Protein AF-A0A3A9TCR9-F1 (afdb_monomer_lite)

Structure (mmCIF, N/CA/C/O backbone):
data_AF-A0A3A9TCR9-F1
#
_entry.id   AF-A0A3A9TCR9-F1
#
loop_
_atom_site.group_PDB
_atom_site.id
_atom_site.type_symbol
_atom_site.label_atom_id
_atom_site.label_alt_id
_atom_site.label_comp_id
_atom_site.label_asym_id
_atom_site.label_entity_id
_atom_site.label_seq_id
_atom_site.pdbx_PDB_ins_code
_atom_site.Cartn_x
_atom_site.Cartn_y
_atom_site.Cartn_z
_atom_site.occupancy
_atom_site.B_iso_or_equiv
_atom_site.auth_seq_id
_atom_site.auth_comp_id
_atom_site.auth_asym_id
_atom_site.auth_atom_id
_atom_site.pdbx_PDB_model_num
ATOM 1 N N . MET A 1 1 ? -9.534 16.166 19.913 1.00 55.06 1 MET A N 1
ATOM 2 C CA . MET A 1 1 ? -9.050 14.767 20.012 1.00 55.06 1 MET A CA 1
ATOM 3 C C . MET A 1 1 ? -8.516 14.534 21.418 1.00 55.06 1 MET A C 1
ATOM 5 O O . MET A 1 1 ? -7.612 15.260 21.811 1.00 55.06 1 MET A O 1
ATOM 9 N N . SER A 1 2 ? -9.087 13.593 22.183 1.00 65.25 2 SER A N 1
ATOM 10 C CA . SER A 1 2 ? -8.566 13.217 23.512 1.00 65.25 2 SER A CA 1
ATOM 11 C C . SER A 1 2 ? -7.173 12.590 23.386 1.00 65.25 2 SER A C 1
ATOM 13 O O . SER A 1 2 ? -6.850 12.058 22.321 1.00 65.25 2 SER A O 1
ATOM 15 N N . GLU A 1 3 ? -6.356 12.605 24.443 1.00 77.62 3 GLU A N 1
ATOM 16 C CA . GLU A 1 3 ? -4.989 12.051 24.404 1.00 77.62 3 GLU A CA 1
ATOM 17 C C . GLU A 1 3 ? -4.933 10.611 23.873 1.00 77.62 3 GLU A C 1
ATOM 19 O O . GLU A 1 3 ? -4.089 10.291 23.035 1.00 77.62 3 GLU A O 1
ATOM 24 N N . LEU A 1 4 ? -5.911 9.776 24.246 1.00 75.50 4 LEU A N 1
ATOM 25 C CA . LEU A 1 4 ? -6.044 8.412 23.724 1.00 75.50 4 LEU A CA 1
ATOM 26 C C . LEU A 1 4 ? -6.185 8.356 22.196 1.00 75.50 4 LEU A C 1
ATOM 28 O O . LEU A 1 4 ? -5.482 7.585 21.553 1.00 75.50 4 LEU A O 1
ATOM 32 N N . SER A 1 5 ? -7.024 9.205 21.594 1.00 77.69 5 SER A N 1
ATOM 33 C CA . SER A 1 5 ? -7.221 9.202 20.135 1.00 77.69 5 SER A CA 1
ATOM 34 C C . SER A 1 5 ? -5.946 9.586 19.372 1.00 77.69 5 SER A C 1
ATOM 36 O O . SER A 1 5 ? -5.668 9.026 18.314 1.00 77.69 5 SER A O 1
ATOM 38 N N . LYS A 1 6 ? -5.120 10.483 19.933 1.00 83.06 6 LYS A N 1
ATOM 39 C CA . LYS A 1 6 ? -3.812 10.836 19.355 1.00 83.06 6 LYS A CA 1
ATOM 40 C C . LYS A 1 6 ? -2.823 9.676 19.462 1.00 83.06 6 LYS A C 1
ATOM 42 O O . LYS A 1 6 ? -2.102 9.396 18.507 1.00 83.06 6 LYS A O 1
ATOM 47 N N . ARG A 1 7 ? -2.801 8.982 20.605 1.00 84.81 7 ARG A N 1
ATOM 48 C CA . ARG A 1 7 ? -1.940 7.812 20.827 1.00 84.81 7 ARG A CA 1
ATOM 49 C C . ARG A 1 7 ? -2.287 6.671 19.868 1.00 84.81 7 ARG A C 1
ATOM 51 O O . ARG A 1 7 ? -1.381 6.102 19.264 1.00 84.81 7 ARG A O 1
ATOM 58 N N . THR A 1 8 ? -3.576 6.398 19.675 1.00 84.56 8 THR A N 1
ATOM 59 C CA . THR A 1 8 ? -4.070 5.415 18.703 1.00 84.56 8 THR A CA 1
ATOM 60 C C . THR A 1 8 ? -3.666 5.784 17.277 1.00 84.56 8 THR A C 1
ATOM 62 O O . THR A 1 8 ? -3.058 4.967 16.591 1.00 84.56 8 THR A O 1
ATOM 65 N N . ALA A 1 9 ? -3.910 7.025 16.846 1.00 85.19 9 ALA A N 1
ATOM 66 C CA . ALA A 1 9 ? -3.518 7.486 15.514 1.00 85.19 9 ALA A CA 1
ATOM 67 C C . ALA A 1 9 ? -2.002 7.357 15.275 1.00 85.19 9 ALA A C 1
ATOM 69 O O . ALA A 1 9 ? -1.580 6.847 14.240 1.00 85.19 9 ALA A O 1
ATOM 70 N N . LYS A 1 10 ? -1.176 7.743 16.259 1.00 89.38 10 LYS A N 1
ATOM 71 C CA . LYS A 1 10 ? 0.286 7.598 16.188 1.00 89.38 10 LYS A CA 1
ATOM 72 C C . LYS A 1 10 ? 0.709 6.133 16.065 1.00 89.38 10 LYS A C 1
ATOM 74 O O . LYS A 1 10 ? 1.610 5.833 15.287 1.00 89.38 10 LYS A O 1
ATOM 79 N N . TYR A 1 11 ? 0.071 5.229 16.809 1.00 89.06 11 TYR A N 1
ATOM 80 C CA . TYR A 1 11 ? 0.345 3.796 16.709 1.00 89.06 11 TYR A CA 1
ATOM 81 C C . TYR A 1 11 ? 0.080 3.282 15.288 1.00 89.06 11 TYR A C 1
ATOM 83 O O . TYR A 1 11 ? 0.972 2.692 14.683 1.00 89.06 11 TYR A O 1
ATOM 91 N N . TYR A 1 12 ? -1.095 3.567 14.723 1.00 89.00 12 TYR A N 1
ATOM 92 C CA . TYR A 1 12 ? -1.443 3.128 13.370 1.00 89.00 12 TYR A CA 1
ATOM 93 C C . TYR A 1 12 ? -0.580 3.774 12.278 1.00 89.00 12 TYR A C 1
ATOM 95 O O . TYR A 1 12 ? -0.202 3.093 11.328 1.00 89.00 12 TYR A O 1
ATOM 103 N N . PHE A 1 13 ? -0.198 5.044 12.435 1.00 91.06 13 PHE A N 1
ATOM 104 C CA . PHE A 1 13 ? 0.745 5.713 11.536 1.00 91.06 13 PHE A CA 1
ATOM 105 C C . PHE A 1 13 ? 2.111 5.011 11.515 1.00 91.06 13 PHE A C 1
ATOM 107 O O . PHE A 1 13 ? 2.625 4.664 10.454 1.00 91.06 13 PHE A O 1
ATOM 114 N N . VAL A 1 14 ? 2.673 4.719 12.695 1.00 92.75 14 VAL A N 1
ATOM 115 C CA . VAL A 1 14 ? 3.938 3.974 12.812 1.00 92.75 14 VAL A CA 1
ATOM 116 C C . VAL A 1 14 ? 3.804 2.567 12.229 1.00 92.75 14 VAL A C 1
ATOM 118 O O . VAL A 1 14 ? 4.736 2.090 11.586 1.00 92.75 14 VAL A O 1
ATOM 121 N N . GLN A 1 15 ? 2.660 1.902 12.413 1.00 89.69 15 GLN A N 1
ATOM 122 C CA . GLN A 1 15 ? 2.414 0.610 11.769 1.00 89.69 15 GLN A CA 1
ATOM 123 C C . GLN A 1 15 ? 2.383 0.737 10.242 1.00 89.69 15 GLN A C 1
ATOM 125 O O . GLN A 1 15 ? 3.017 -0.070 9.574 1.00 89.69 15 GLN A O 1
ATOM 130 N N . GLY A 1 16 ? 1.752 1.775 9.684 1.00 89.00 16 GLY A N 1
ATOM 131 C CA . GLY A 1 16 ? 1.777 2.049 8.242 1.00 89.00 16 GLY A CA 1
ATOM 132 C C . GLY A 1 16 ? 3.201 2.205 7.695 1.00 89.00 16 GLY A C 1
ATOM 133 O O . GLY A 1 16 ? 3.545 1.591 6.687 1.00 89.00 16 GLY A O 1
ATOM 134 N N . ILE A 1 17 ? 4.066 2.932 8.413 1.00 92.88 17 ILE A N 1
ATOM 135 C CA . ILE A 1 17 ? 5.492 3.060 8.064 1.00 92.88 17 ILE A CA 1
ATOM 136 C C . ILE A 1 17 ? 6.211 1.709 8.134 1.00 92.88 17 ILE A C 1
ATOM 138 O O . ILE A 1 17 ? 6.988 1.377 7.243 1.00 92.88 17 ILE A O 1
ATOM 142 N N . LYS A 1 18 ? 5.962 0.901 9.171 1.00 90.38 18 LYS A N 1
ATOM 143 C CA . LYS A 1 18 ? 6.570 -0.434 9.281 1.00 90.38 18 LYS A CA 1
ATOM 144 C C . LYS A 1 18 ? 6.175 -1.332 8.111 1.00 90.38 18 LYS A C 1
ATOM 146 O O . LYS A 1 18 ? 7.038 -2.010 7.568 1.00 90.38 18 LYS A O 1
ATOM 151 N N . LEU A 1 19 ? 4.906 -1.309 7.701 1.00 89.50 19 LEU A N 1
ATOM 152 C CA . LEU A 1 19 ? 4.437 -2.054 6.529 1.00 89.50 19 LEU A CA 1
ATOM 153 C C . LEU A 1 19 ? 5.137 -1.587 5.250 1.00 89.50 19 LEU A C 1
ATOM 155 O O . LEU A 1 19 ? 5.567 -2.414 4.449 1.00 89.50 19 LEU A O 1
ATOM 159 N N . PHE A 1 20 ? 5.311 -0.273 5.093 1.00 92.69 20 PHE A N 1
ATOM 160 C CA . PHE A 1 20 ? 6.066 0.299 3.980 1.00 92.69 20 PHE A CA 1
ATOM 161 C C . PHE A 1 20 ? 7.517 -0.203 3.969 1.00 92.69 20 PHE A C 1
ATOM 163 O O . PHE A 1 20 ? 7.996 -0.650 2.933 1.00 92.69 20 PHE A O 1
ATOM 170 N N . LEU A 1 21 ? 8.198 -0.220 5.119 1.00 90.69 21 LEU A N 1
ATOM 171 C CA . LEU A 1 21 ? 9.575 -0.717 5.220 1.00 90.69 21 LEU A CA 1
ATOM 172 C C . LEU A 1 21 ? 9.692 -2.216 4.913 1.00 90.69 21 LEU A C 1
ATOM 174 O O . LEU A 1 21 ? 10.638 -2.628 4.247 1.00 90.69 21 LEU A O 1
ATOM 178 N N . VAL A 1 22 ? 8.733 -3.032 5.363 1.00 87.94 22 VAL A N 1
ATOM 179 C CA . VAL A 1 22 ? 8.693 -4.468 5.031 1.00 87.94 22 VAL A CA 1
ATOM 180 C C . VAL A 1 22 ? 8.546 -4.666 3.525 1.00 87.94 22 VAL A C 1
ATOM 182 O O . VAL A 1 22 ? 9.245 -5.486 2.931 1.00 87.94 22 VAL A O 1
ATOM 185 N N . MET A 1 23 ? 7.672 -3.886 2.893 1.00 88.19 23 MET A N 1
ATOM 186 C CA . MET A 1 23 ? 7.502 -3.913 1.447 1.00 88.19 23 MET A CA 1
ATOM 187 C C . MET A 1 23 ? 8.769 -3.452 0.712 1.00 88.19 23 MET A C 1
ATOM 189 O O . MET A 1 23 ? 9.186 -4.114 -0.237 1.00 88.19 23 MET A O 1
ATOM 193 N N . LEU A 1 24 ? 9.417 -2.384 1.185 1.00 89.25 24 LEU A N 1
ATOM 194 C CA . LEU A 1 24 ? 10.688 -1.890 0.653 1.00 89.25 24 LEU A CA 1
ATOM 195 C C . LEU A 1 24 ? 11.770 -2.971 0.682 1.00 89.25 24 LEU A C 1
ATOM 197 O O . LEU A 1 24 ? 12.437 -3.201 -0.323 1.00 89.25 24 LEU A O 1
ATOM 201 N N . LEU A 1 25 ? 11.888 -3.693 1.795 1.00 88.12 25 LEU A N 1
ATOM 202 C CA . LEU A 1 25 ? 12.822 -4.808 1.923 1.00 88.12 25 LEU A CA 1
ATOM 203 C C . LEU A 1 25 ? 12.505 -5.935 0.928 1.00 88.12 25 LEU A C 1
ATOM 205 O O . LEU A 1 25 ? 13.414 -6.451 0.280 1.00 88.12 25 LEU A O 1
ATOM 209 N N . GLY A 1 26 ? 11.224 -6.269 0.740 1.00 83.25 26 GLY A N 1
ATOM 210 C CA . GLY A 1 26 ? 10.795 -7.230 -0.278 1.00 83.25 26 GLY A CA 1
ATOM 211 C C . GLY A 1 26 ? 11.204 -6.813 -1.694 1.00 83.25 26 GLY A C 1
ATOM 212 O O . GLY A 1 26 ? 11.766 -7.615 -2.435 1.00 83.25 26 GLY A O 1
ATOM 213 N N . ILE A 1 27 ? 10.994 -5.545 -2.055 1.00 85.81 27 ILE A N 1
ATOM 214 C CA . ILE A 1 27 ? 11.375 -5.003 -3.370 1.00 85.81 27 ILE A CA 1
ATOM 215 C C . ILE A 1 27 ? 12.886 -5.062 -3.580 1.00 85.81 27 ILE A C 1
ATOM 217 O O . ILE A 1 27 ? 13.321 -5.405 -4.673 1.00 85.81 27 ILE A O 1
ATOM 221 N N . VAL A 1 28 ? 13.687 -4.754 -2.556 1.00 85.88 28 VAL A N 1
ATOM 222 C CA . VAL A 1 28 ? 15.153 -4.837 -2.644 1.00 85.88 28 VAL A CA 1
ATOM 223 C C . VAL A 1 28 ? 15.599 -6.277 -2.907 1.00 85.88 28 VAL A C 1
ATOM 225 O O . VAL A 1 28 ? 16.449 -6.500 -3.768 1.00 85.88 28 VAL A O 1
ATOM 228 N N . ILE A 1 29 ? 14.991 -7.259 -2.232 1.00 84.56 29 ILE A N 1
ATOM 229 C CA . ILE A 1 29 ? 15.280 -8.682 -2.463 1.00 84.56 29 ILE A CA 1
ATOM 230 C C . ILE A 1 29 ? 14.916 -9.082 -3.896 1.00 84.56 29 ILE A C 1
ATOM 232 O O . ILE A 1 29 ? 15.752 -9.640 -4.604 1.00 84.56 29 ILE A O 1
ATOM 236 N N . PHE A 1 30 ? 13.700 -8.771 -4.356 1.00 81.38 30 PHE A N 1
ATOM 237 C CA . PHE A 1 30 ? 13.291 -9.084 -5.729 1.00 81.38 30 PHE A CA 1
ATOM 238 C C . PHE A 1 30 ? 14.137 -8.345 -6.771 1.00 81.38 30 PHE A C 1
ATOM 240 O O . PHE A 1 30 ? 14.484 -8.924 -7.796 1.00 81.38 30 PHE A O 1
ATOM 247 N N . GLY A 1 31 ? 14.538 -7.107 -6.482 1.00 83.19 31 GLY A N 1
ATOM 248 C CA . GLY A 1 31 ? 15.474 -6.337 -7.291 1.00 83.19 31 GLY A CA 1
ATOM 249 C C . GLY A 1 31 ? 16.813 -7.053 -7.441 1.00 83.19 31 GLY A C 1
ATOM 250 O O . GLY A 1 31 ? 17.262 -7.253 -8.562 1.00 83.19 31 GLY A O 1
ATOM 251 N N . ALA A 1 32 ? 17.409 -7.523 -6.342 1.00 83.69 32 ALA A N 1
ATOM 252 C CA . ALA A 1 32 ? 18.659 -8.285 -6.379 1.00 83.69 32 ALA A CA 1
ATOM 253 C C . ALA A 1 32 ? 18.531 -9.607 -7.159 1.00 83.69 32 ALA A C 1
ATOM 255 O O . ALA A 1 32 ? 19.459 -10.000 -7.871 1.00 83.69 32 ALA A O 1
ATOM 256 N N . VAL A 1 33 ? 17.380 -10.280 -7.057 1.00 81.81 33 VAL A N 1
ATOM 257 C CA . VAL A 1 33 ? 17.079 -11.490 -7.836 1.00 81.81 33 VAL A CA 1
ATOM 258 C C . VAL A 1 33 ? 16.990 -11.167 -9.327 1.00 81.81 33 VAL A C 1
ATOM 260 O O . VAL A 1 33 ? 17.647 -11.828 -10.125 1.00 81.81 33 VAL A O 1
ATOM 263 N N . TRP A 1 34 ? 16.242 -10.135 -9.726 1.00 83.50 34 TRP A N 1
ATOM 264 C CA . TRP A 1 34 ? 16.152 -9.747 -11.136 1.00 83.50 34 TRP A CA 1
ATOM 265 C C . TRP A 1 34 ? 17.485 -9.263 -11.694 1.00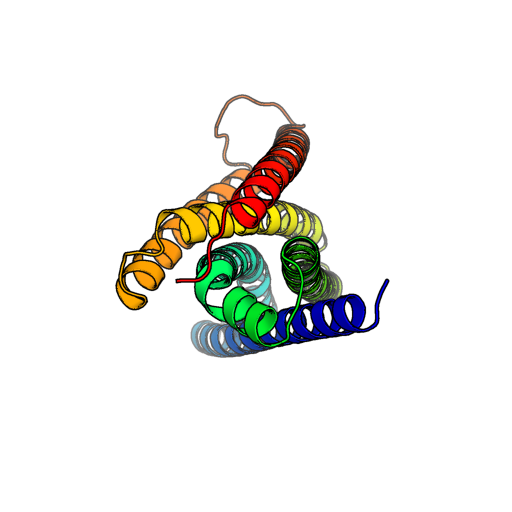 83.50 34 TRP A C 1
ATOM 267 O O . TRP A 1 34 ? 17.816 -9.624 -12.816 1.00 83.50 34 TRP A O 1
ATOM 277 N N . THR A 1 35 ? 18.283 -8.527 -10.920 1.00 85.56 35 THR A N 1
ATOM 278 C CA . THR A 1 35 ? 19.638 -8.140 -11.336 1.00 85.56 35 THR A CA 1
ATOM 279 C C . THR A 1 35 ? 20.515 -9.360 -11.609 1.00 85.56 35 THR A C 1
ATOM 281 O O . THR A 1 35 ? 21.261 -9.354 -12.581 1.00 85.56 35 THR A O 1
ATOM 284 N N . ASN A 1 36 ? 20.404 -10.423 -10.803 1.00 83.88 36 ASN A N 1
ATOM 285 C CA . ASN A 1 36 ? 21.104 -11.682 -11.076 1.00 83.88 36 ASN A CA 1
ATOM 286 C C . ASN A 1 36 ? 20.564 -12.403 -12.318 1.00 83.88 36 ASN A C 1
ATOM 288 O O . ASN A 1 36 ? 21.344 -12.975 -13.069 1.00 83.88 36 ASN A O 1
ATOM 292 N N . ILE A 1 37 ? 19.248 -12.382 -12.547 1.00 82.31 37 ILE A N 1
ATOM 293 C CA . ILE A 1 37 ? 18.626 -13.041 -13.707 1.00 82.31 37 ILE A CA 1
ATOM 294 C C . ILE A 1 37 ? 19.027 -12.358 -15.019 1.00 82.31 37 ILE A C 1
ATOM 296 O O . ILE A 1 37 ? 19.341 -13.043 -15.984 1.00 82.31 37 ILE A O 1
ATOM 300 N N . TYR A 1 38 ? 19.030 -11.025 -15.054 1.00 82.62 38 TYR A N 1
ATOM 301 C CA . TYR A 1 38 ? 19.380 -10.245 -16.247 1.00 82.62 38 TYR A CA 1
ATOM 302 C C . TYR A 1 38 ? 20.887 -9.966 -16.356 1.00 82.62 38 TYR A C 1
ATOM 304 O O . TYR A 1 38 ? 21.311 -9.144 -17.170 1.00 82.62 38 TYR A O 1
ATOM 312 N N . LEU A 1 39 ? 21.711 -10.621 -15.532 1.00 84.50 39 LEU A N 1
ATOM 313 C CA . LEU A 1 39 ? 23.155 -10.435 -15.541 1.00 84.50 39 LEU A CA 1
ATOM 314 C C . LEU A 1 39 ? 23.728 -10.843 -16.909 1.00 84.50 39 LEU A C 1
ATOM 316 O O . LEU A 1 39 ? 23.606 -11.991 -17.324 1.00 84.50 39 LEU A O 1
ATOM 320 N N . GLY A 1 40 ? 24.370 -9.899 -17.600 1.00 77.06 40 GLY A N 1
ATOM 321 C CA . GLY A 1 40 ? 24.950 -10.114 -18.932 1.00 77.06 40 GLY A CA 1
ATOM 322 C C . GLY A 1 40 ? 24.069 -9.668 -20.102 1.00 77.06 40 GLY A C 1
ATOM 323 O O . GLY A 1 40 ? 24.519 -9.722 -21.245 1.00 77.06 40 GLY A O 1
ATOM 324 N N . GLU A 1 41 ? 22.851 -9.182 -19.850 1.00 81.94 41 GLU A N 1
ATOM 325 C CA . GLU A 1 41 ? 22.038 -8.547 -20.888 1.00 81.94 41 GLU A CA 1
ATOM 326 C C . GLU A 1 41 ? 22.431 -7.079 -21.116 1.00 81.94 41 GLU A C 1
ATOM 328 O O . GLU A 1 41 ? 22.879 -6.384 -20.205 1.00 81.94 41 GLU A O 1
ATOM 333 N N . VAL A 1 42 ? 22.208 -6.572 -22.331 1.00 71.00 42 VAL A N 1
ATOM 334 C CA . VAL A 1 42 ? 22.232 -5.125 -22.591 1.00 71.00 42 VAL A CA 1
ATOM 335 C C . VAL A 1 42 ? 20.990 -4.509 -21.922 1.00 71.00 42 VAL A C 1
ATOM 337 O O . VAL A 1 42 ? 19.891 -5.074 -22.006 1.00 71.00 42 VAL A O 1
ATOM 340 N N . ASP A 1 43 ? 21.189 -3.396 -21.211 1.00 81.19 43 ASP A N 1
ATOM 341 C CA . ASP A 1 43 ? 20.170 -2.628 -20.470 1.00 81.19 43 ASP A CA 1
ATOM 342 C C . ASP A 1 43 ? 19.559 -3.318 -19.231 1.00 81.19 43 ASP A C 1
ATOM 344 O O . ASP A 1 43 ? 18.351 -3.262 -18.979 1.00 81.19 43 ASP A O 1
ATOM 348 N N . ILE A 1 44 ? 20.408 -3.944 -18.406 1.00 84.25 44 ILE A N 1
ATOM 349 C CA . ILE A 1 44 ? 20.025 -4.581 -17.126 1.00 84.25 44 ILE A CA 1
ATOM 350 C C . ILE A 1 44 ? 19.214 -3.627 -16.241 1.00 84.25 44 ILE A C 1
ATOM 352 O O . ILE A 1 44 ? 18.155 -3.990 -15.728 1.00 84.25 44 ILE A O 1
ATOM 356 N N . THR A 1 45 ? 19.704 -2.398 -16.069 1.00 81.00 45 THR A N 1
ATOM 357 C CA . THR A 1 45 ? 19.118 -1.400 -15.167 1.00 81.00 45 THR A CA 1
ATOM 358 C C . THR A 1 45 ? 17.674 -1.080 -15.548 1.00 81.00 45 THR A C 1
ATOM 360 O O . THR A 1 45 ? 16.791 -1.109 -14.6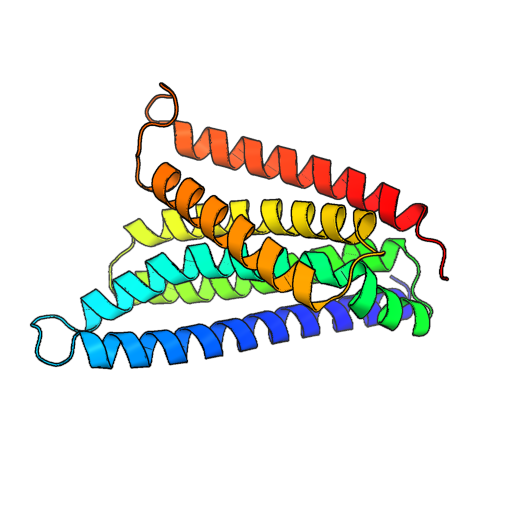90 1.00 81.00 45 THR A O 1
ATOM 363 N N . ASP A 1 46 ? 17.410 -0.874 -16.837 1.00 81.00 46 ASP A N 1
ATOM 364 C CA . ASP A 1 46 ? 16.075 -0.550 -17.342 1.00 81.00 46 ASP A CA 1
ATOM 365 C C . ASP A 1 46 ? 15.112 -1.729 -17.196 1.00 81.00 46 ASP A C 1
ATOM 367 O O . ASP A 1 46 ? 13.971 -1.552 -16.758 1.00 81.00 46 ASP A O 1
ATOM 371 N N . LYS A 1 47 ? 15.570 -2.952 -17.489 1.00 79.69 47 LYS A N 1
ATOM 372 C CA . LYS A 1 47 ? 14.761 -4.171 -17.333 1.00 79.69 47 LYS A CA 1
ATOM 373 C C . LYS A 1 47 ? 14.405 -4.433 -15.875 1.00 79.69 47 LYS A C 1
ATOM 375 O O . LYS A 1 47 ? 13.242 -4.699 -15.564 1.00 79.69 47 LYS A O 1
ATOM 380 N N . VAL A 1 48 ? 15.375 -4.323 -14.969 1.00 83.38 48 VAL A N 1
ATOM 381 C CA . VAL A 1 48 ? 15.158 -4.516 -13.529 1.00 83.38 48 VAL A CA 1
ATOM 382 C C . VAL A 1 48 ? 14.204 -3.454 -12.984 1.00 83.38 48 VAL A C 1
ATOM 384 O O . VAL A 1 48 ? 13.246 -3.794 -12.290 1.00 83.38 48 VAL A O 1
ATOM 387 N N . LEU A 1 49 ? 14.395 -2.182 -13.339 1.00 82.19 49 LEU A N 1
ATOM 388 C CA . LEU A 1 49 ? 13.536 -1.091 -12.871 1.00 82.19 49 LEU A CA 1
ATOM 389 C C . LEU A 1 49 ? 12.114 -1.199 -13.424 1.00 82.19 49 LEU A C 1
ATOM 391 O O . LEU A 1 49 ? 11.155 -1.033 -12.670 1.00 82.19 49 LEU A O 1
ATOM 395 N N . TYR A 1 50 ? 11.949 -1.580 -14.691 1.00 81.56 50 TYR A N 1
ATOM 396 C CA . TYR A 1 50 ? 10.632 -1.861 -15.264 1.00 81.56 50 TYR A CA 1
ATOM 397 C C . TYR A 1 50 ? 9.900 -2.980 -14.507 1.00 81.56 50 TYR A C 1
ATOM 399 O O . TYR A 1 50 ? 8.698 -2.873 -14.224 1.00 81.56 50 TYR A O 1
ATOM 407 N N . ARG A 1 51 ? 10.618 -4.051 -14.138 1.00 81.81 51 ARG A N 1
ATOM 408 C CA . ARG A 1 51 ? 10.064 -5.156 -13.342 1.00 81.81 51 ARG A CA 1
ATOM 409 C C . ARG A 1 51 ? 9.719 -4.717 -11.926 1.00 81.81 51 ARG A C 1
ATOM 411 O O . ARG A 1 51 ? 8.629 -5.047 -11.470 1.00 81.81 51 ARG A O 1
ATOM 418 N N . ILE A 1 52 ? 10.562 -3.913 -11.278 1.00 85.25 52 ILE A N 1
ATOM 419 C CA . ILE A 1 52 ? 10.284 -3.350 -9.950 1.00 85.25 52 ILE A CA 1
ATOM 420 C C . ILE A 1 52 ? 9.035 -2.467 -9.973 1.00 85.25 52 ILE A C 1
ATOM 422 O O . ILE A 1 52 ? 8.173 -2.634 -9.116 1.00 85.25 52 ILE A O 1
ATOM 426 N N . LEU A 1 53 ? 8.895 -1.567 -10.948 1.00 83.62 53 LEU A N 1
ATOM 427 C CA . LEU A 1 53 ? 7.729 -0.683 -11.050 1.00 83.62 53 LEU A CA 1
ATOM 428 C C . LEU A 1 53 ? 6.445 -1.472 -11.341 1.00 83.62 53 LEU A C 1
ATOM 430 O O . LEU A 1 53 ? 5.401 -1.218 -10.740 1.00 83.62 53 LEU A O 1
ATOM 434 N N . SER A 1 54 ? 6.523 -2.463 -12.232 1.00 77.25 54 SER A N 1
ATOM 435 C CA . SER A 1 54 ? 5.377 -3.303 -12.595 1.00 77.25 54 SER A CA 1
ATOM 436 C C . SER A 1 54 ? 4.940 -4.221 -11.454 1.00 77.25 54 SER A C 1
ATOM 438 O O . SER A 1 54 ? 3.753 -4.306 -11.144 1.00 77.25 54 SER A O 1
ATOM 440 N N . PHE A 1 55 ? 5.893 -4.903 -10.819 1.00 81.12 55 PHE A N 1
ATOM 441 C CA . PHE A 1 55 ? 5.626 -5.795 -9.697 1.00 81.12 55 PHE A CA 1
ATOM 442 C C . PHE A 1 55 ? 5.239 -5.012 -8.447 1.00 81.12 55 PHE A C 1
ATOM 444 O O . PHE A 1 55 ? 4.335 -5.418 -7.730 1.00 81.12 55 PHE A O 1
ATOM 451 N N . GLY A 1 56 ? 5.872 -3.866 -8.212 1.00 82.75 56 GLY A N 1
ATOM 452 C CA . GLY A 1 56 ? 5.638 -3.021 -7.052 1.00 82.75 56 GLY A CA 1
ATOM 453 C C . GLY A 1 56 ? 4.198 -2.535 -6.928 1.00 82.75 56 GLY A C 1
ATOM 454 O O . GLY A 1 56 ? 3.629 -2.581 -5.839 1.00 82.75 56 GLY A O 1
ATOM 455 N N . GLY A 1 57 ? 3.567 -2.165 -8.047 1.00 80.31 57 GLY A N 1
ATOM 456 C CA . GLY A 1 57 ? 2.144 -1.815 -8.074 1.00 80.31 57 GLY A CA 1
ATOM 457 C C . GLY A 1 57 ? 1.237 -2.968 -7.628 1.00 80.31 57 GLY A C 1
ATOM 458 O O . GLY A 1 57 ? 0.377 -2.782 -6.769 1.00 80.31 57 GLY A O 1
ATOM 459 N N . VAL A 1 58 ? 1.472 -4.179 -8.143 1.00 80.88 58 VAL A N 1
ATOM 460 C CA . VAL A 1 58 ? 0.718 -5.388 -7.755 1.00 80.88 58 VAL A CA 1
ATOM 461 C C . VAL A 1 58 ? 1.001 -5.768 -6.301 1.00 80.88 58 VAL A C 1
ATOM 463 O O . VAL A 1 58 ? 0.085 -6.071 -5.538 1.00 80.88 58 VAL A O 1
ATOM 466 N N . PHE A 1 59 ? 2.266 -5.705 -5.895 1.00 82.81 59 PHE A N 1
ATOM 467 C CA . PHE A 1 59 ? 2.717 -6.051 -4.555 1.00 82.81 59 PHE A CA 1
ATOM 468 C C . PHE A 1 59 ? 2.143 -5.095 -3.502 1.00 82.81 59 PHE A C 1
ATOM 470 O O . PHE A 1 59 ? 1.757 -5.542 -2.426 1.00 82.81 59 PHE A O 1
ATOM 477 N N . MET A 1 60 ? 1.977 -3.809 -3.834 1.00 88.19 60 MET A N 1
ATOM 478 C CA . MET A 1 60 ? 1.275 -2.833 -2.993 1.00 88.19 60 MET A CA 1
ATOM 479 C C . MET A 1 60 ? -0.172 -3.255 -2.719 1.00 88.19 60 MET A C 1
ATOM 481 O O . MET A 1 60 ? -0.604 -3.257 -1.566 1.00 88.19 60 MET A O 1
ATOM 485 N N . ILE A 1 61 ? -0.916 -3.629 -3.768 1.00 86.25 61 ILE A N 1
ATOM 486 C CA . ILE A 1 61 ? -2.313 -4.077 -3.660 1.00 86.25 61 ILE A CA 1
ATOM 487 C C . ILE A 1 61 ? -2.390 -5.335 -2.790 1.00 86.25 61 ILE A C 1
ATOM 489 O O . ILE A 1 61 ? -3.186 -5.400 -1.850 1.00 86.25 61 ILE A O 1
ATOM 493 N N . MET A 1 62 ? -1.523 -6.306 -3.084 1.00 83.50 62 MET A N 1
ATOM 494 C CA . MET A 1 62 ? -1.444 -7.589 -2.392 1.00 83.50 62 MET A CA 1
ATOM 495 C C . MET A 1 62 ? -1.172 -7.406 -0.896 1.00 83.50 62 MET A C 1
ATOM 497 O O . MET A 1 62 ? -1.941 -7.861 -0.049 1.00 83.50 62 MET A O 1
ATOM 501 N N . MET A 1 63 ? -0.116 -6.662 -0.567 1.00 84.06 63 MET A N 1
ATOM 502 C CA . MET A 1 63 ? 0.294 -6.429 0.813 1.00 84.06 63 MET A CA 1
ATOM 503 C C . MET A 1 63 ? -0.760 -5.627 1.580 1.00 84.06 63 MET A C 1
ATOM 505 O O . MET A 1 63 ? -1.077 -5.992 2.713 1.00 84.06 63 MET A O 1
ATOM 509 N N . ASN A 1 64 ? -1.372 -4.594 0.980 1.00 88.00 64 ASN A N 1
ATOM 510 C CA . ASN A 1 64 ? -2.409 -3.830 1.680 1.00 88.00 64 ASN A CA 1
ATOM 511 C C . ASN A 1 64 ? -3.620 -4.703 2.037 1.00 88.00 64 ASN A C 1
ATOM 513 O O . ASN A 1 64 ? -4.113 -4.621 3.163 1.00 88.00 64 ASN A O 1
ATOM 517 N N . MET A 1 65 ? -4.072 -5.568 1.122 1.00 83.62 65 MET A N 1
ATOM 518 C CA . MET A 1 65 ? -5.164 -6.507 1.395 1.00 83.62 65 MET A CA 1
ATOM 519 C C . MET A 1 65 ? -4.802 -7.471 2.524 1.00 83.62 65 MET A C 1
ATOM 521 O O . MET A 1 65 ? -5.559 -7.599 3.488 1.00 83.62 65 MET A O 1
ATOM 525 N N . MET A 1 66 ? -3.636 -8.116 2.428 1.00 79.44 66 MET A N 1
ATOM 526 C CA . MET A 1 66 ? -3.178 -9.083 3.423 1.00 79.44 66 MET A CA 1
ATOM 527 C C . MET A 1 66 ? -3.109 -8.459 4.817 1.00 79.44 66 MET A C 1
ATOM 529 O O . MET A 1 66 ? -3.702 -8.981 5.756 1.00 79.44 66 MET A O 1
ATOM 533 N N . TYR A 1 67 ? -2.438 -7.316 4.974 1.00 80.81 67 TYR A N 1
ATOM 534 C CA . TYR A 1 67 ? -2.313 -6.677 6.287 1.00 80.81 67 TYR A CA 1
ATOM 535 C C . TYR A 1 67 ? -3.641 -6.144 6.823 1.00 80.81 67 TYR A C 1
ATOM 537 O O . TYR A 1 67 ? -3.870 -6.164 8.036 1.00 80.81 67 TYR A O 1
ATOM 545 N N . SER A 1 68 ? -4.532 -5.707 5.938 1.00 82.88 68 SER A N 1
ATOM 546 C CA . SER A 1 68 ? -5.868 -5.254 6.316 1.00 82.88 68 SER A CA 1
ATOM 547 C C . SER A 1 68 ? -6.742 -6.401 6.825 1.00 82.88 68 SER A C 1
ATOM 549 O O . SER A 1 68 ? -7.448 -6.232 7.816 1.00 82.88 68 SER A O 1
ATOM 551 N N . MET A 1 69 ? -6.606 -7.603 6.259 1.00 78.25 69 MET A N 1
ATOM 552 C CA . MET A 1 69 ? -7.267 -8.813 6.766 1.00 78.25 69 MET A CA 1
ATOM 553 C C . MET A 1 69 ? -6.869 -9.186 8.199 1.00 78.25 69 MET A C 1
ATOM 555 O O . MET A 1 69 ? -7.692 -9.726 8.936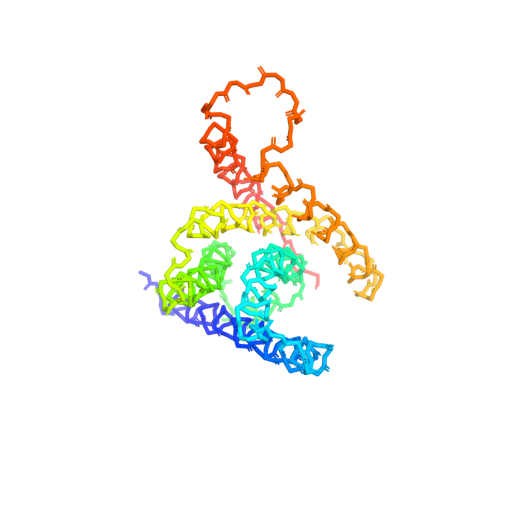 1.00 78.25 69 MET A O 1
ATOM 559 N N . TYR A 1 70 ? -5.636 -8.888 8.622 1.00 73.56 70 TYR A N 1
ATOM 560 C CA . TYR A 1 70 ? -5.168 -9.171 9.988 1.00 73.56 70 TYR A CA 1
ATOM 561 C C . TYR A 1 70 ? -5.496 -8.075 11.001 1.00 73.56 70 TYR A C 1
ATOM 563 O O . TYR A 1 70 ? -5.394 -8.309 12.211 1.00 73.56 70 TYR A O 1
ATOM 571 N N . SER A 1 71 ? -5.909 -6.896 10.535 1.00 72.44 71 SER A N 1
ATOM 572 C CA . SER A 1 71 ? -6.239 -5.769 11.409 1.00 72.44 71 SER A CA 1
ATOM 573 C C . SER A 1 71 ? -7.206 -6.092 12.548 1.00 72.44 71 SER A C 1
ATOM 575 O O . SER A 1 71 ? -6.847 -5.856 13.708 1.00 72.44 71 SER A O 1
ATOM 577 N N . PRO A 1 72 ? -8.336 -6.770 12.272 1.00 68.12 72 PRO A N 1
ATOM 578 C CA . PRO A 1 72 ? -9.391 -7.009 13.258 1.00 68.12 72 PRO A CA 1
ATOM 579 C C . PRO A 1 72 ? -8.987 -7.934 14.408 1.00 68.12 72 PRO A C 1
ATOM 581 O O . PRO A 1 72 ? -9.688 -8.018 15.418 1.00 68.12 72 PRO A O 1
ATOM 584 N N . GLY A 1 73 ? -7.902 -8.696 14.229 1.00 67.81 73 GLY A N 1
ATOM 585 C CA . GLY A 1 73 ? -7.398 -9.657 15.208 1.00 67.81 73 GLY A CA 1
ATOM 586 C C . GLY A 1 73 ? -6.097 -9.237 15.891 1.00 67.81 73 GLY A C 1
ATOM 587 O O . GLY A 1 73 ? -5.827 -9.703 16.997 1.00 67.81 73 GLY A O 1
ATOM 588 N N . TRP A 1 74 ? -5.278 -8.388 15.264 1.00 70.31 74 TRP A N 1
ATOM 589 C CA . TRP A 1 74 ? -3.941 -8.064 15.774 1.00 70.31 74 TRP A CA 1
ATOM 590 C C . TRP A 1 74 ? -3.807 -6.608 16.207 1.00 70.31 74 TRP A C 1
ATOM 592 O O . TRP A 1 74 ? -3.535 -6.344 17.379 1.00 70.31 74 TRP A O 1
ATOM 602 N N . TYR A 1 75 ? -4.045 -5.665 15.294 1.00 73.62 75 TYR A N 1
ATOM 603 C CA . TYR A 1 75 ? -3.902 -4.240 15.592 1.00 73.62 75 TYR A CA 1
ATOM 604 C C . TYR A 1 75 ? -5.049 -3.749 16.475 1.00 73.62 75 TYR A C 1
ATOM 606 O O . TYR A 1 75 ? -4.805 -3.098 17.490 1.00 73.62 75 TYR A O 1
ATOM 614 N N . ASP A 1 76 ? -6.276 -4.155 16.158 1.00 74.88 76 ASP A N 1
ATOM 615 C CA . ASP A 1 76 ? -7.466 -3.701 16.873 1.00 74.88 76 ASP A CA 1
ATOM 616 C C . ASP A 1 76 ? -7.478 -4.209 18.317 1.00 74.88 76 ASP A C 1
ATOM 618 O O . ASP A 1 76 ? -7.744 -3.441 19.236 1.00 74.88 76 ASP A O 1
ATOM 622 N N . ASN A 1 77 ? -7.089 -5.466 18.550 1.00 75.56 77 ASN A N 1
ATOM 623 C CA . ASN A 1 77 ? -6.980 -6.032 19.898 1.00 75.56 77 ASN A CA 1
ATOM 624 C C . ASN A 1 77 ? -5.909 -5.325 20.746 1.00 75.56 77 ASN A C 1
ATOM 626 O O . ASN A 1 77 ? -6.129 -5.052 21.926 1.00 75.56 77 ASN A O 1
ATOM 630 N N . MET A 1 78 ? -4.766 -4.984 20.145 1.00 78.12 78 MET A N 1
ATOM 631 C CA . MET A 1 78 ? -3.687 -4.274 20.836 1.00 78.12 78 MET A CA 1
ATOM 632 C C . MET A 1 78 ? -4.052 -2.818 21.151 1.00 78.12 78 MET A C 1
ATOM 634 O O . MET A 1 78 ? -3.601 -2.260 22.143 1.00 78.12 78 MET A O 1
ATOM 638 N N . VAL A 1 79 ? -4.879 -2.187 20.323 1.00 80.50 79 VAL A N 1
ATOM 639 C CA . VAL A 1 79 ? -5.348 -0.816 20.544 1.00 80.50 79 VAL A CA 1
ATOM 640 C C . VAL A 1 79 ? -6.530 -0.779 21.522 1.00 80.50 79 VAL A C 1
ATOM 642 O O . VAL A 1 79 ? -6.634 0.148 22.330 1.00 80.50 79 VAL A O 1
ATOM 645 N N . LEU A 1 80 ? -7.379 -1.811 21.523 1.00 80.00 80 LEU A N 1
ATOM 646 C CA . LEU A 1 80 ? -8.424 -2.011 22.530 1.00 80.00 80 LEU A CA 1
ATOM 647 C C . LEU A 1 80 ? -7.832 -2.226 23.926 1.00 80.00 80 LEU A C 1
ATOM 649 O O . LEU A 1 80 ? -8.335 -1.635 24.879 1.00 80.00 80 LEU A O 1
ATOM 653 N N . SER A 1 81 ? -6.737 -2.984 24.058 1.00 77.06 81 SER A N 1
ATOM 654 C CA . SER A 1 81 ? -6.051 -3.152 25.349 1.00 77.06 81 SER A CA 1
ATOM 655 C C . SER A 1 81 ? -5.407 -1.858 25.868 1.00 77.06 81 SER A C 1
ATOM 657 O O . SER A 1 81 ? -5.193 -1.715 27.068 1.00 77.06 81 SER A O 1
ATOM 659 N N . MET A 1 82 ? -5.169 -0.872 24.994 1.00 78.75 82 MET A N 1
ATOM 660 C CA . MET A 1 82 ? -4.746 0.484 25.371 1.00 78.75 82 MET A CA 1
ATOM 661 C C . MET A 1 82 ? -5.918 1.411 25.755 1.00 78.75 82 MET A C 1
ATOM 663 O O . MET A 1 82 ? -5.692 2.591 26.022 1.00 78.75 82 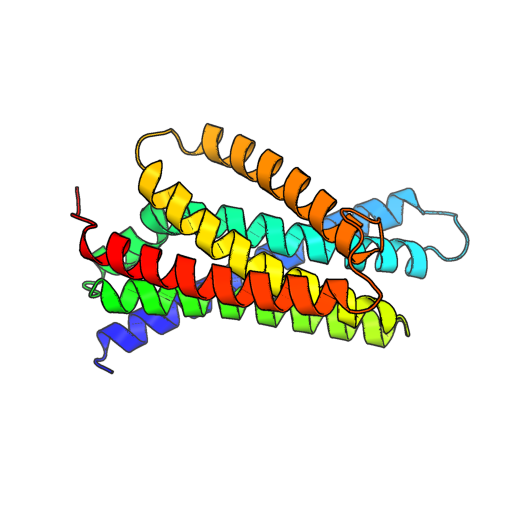MET A O 1
ATOM 667 N N . GLY A 1 83 ? -7.160 0.910 25.773 1.00 78.75 83 GLY A N 1
ATOM 668 C CA . GLY A 1 83 ? -8.357 1.662 26.169 1.00 78.75 83 GLY A CA 1
ATOM 669 C C . GLY A 1 83 ? -8.974 2.529 25.065 1.00 78.75 83 GLY A C 1
ATOM 670 O O . GLY A 1 83 ? -9.784 3.414 25.351 1.00 78.75 83 GLY A O 1
ATOM 671 N N . ALA A 1 84 ? -8.598 2.323 23.801 1.00 79.88 84 ALA A N 1
ATOM 672 C CA . ALA A 1 84 ? -9.131 3.113 22.695 1.00 79.88 84 ALA A CA 1
ATOM 673 C C . ALA A 1 84 ? -10.610 2.806 22.412 1.00 79.88 84 ALA A C 1
ATOM 675 O O . ALA A 1 84 ? -11.083 1.677 22.556 1.00 79.88 84 ALA A O 1
ATOM 676 N N . ARG A 1 85 ? -11.354 3.810 21.928 1.00 81.56 85 ARG A N 1
ATOM 677 C CA . ARG A 1 85 ? -12.738 3.606 21.479 1.00 81.56 85 ARG A CA 1
ATOM 678 C C . ARG A 1 85 ? -12.739 3.038 20.064 1.00 81.56 85 ARG A C 1
ATOM 680 O O . ARG A 1 85 ? -11.891 3.366 19.245 1.00 81.56 85 ARG A O 1
ATOM 687 N N . ARG A 1 86 ? -13.770 2.272 19.708 1.00 76.12 86 ARG A N 1
ATOM 688 C CA . ARG A 1 86 ? -13.863 1.636 18.377 1.00 76.12 86 ARG A CA 1
ATOM 689 C C . ARG A 1 86 ? -13.960 2.599 17.200 1.00 76.12 86 ARG A C 1
ATOM 691 O O . ARG A 1 86 ? -13.557 2.267 16.093 1.00 76.12 86 ARG A O 1
ATOM 698 N N . LYS A 1 87 ? -14.459 3.812 17.440 1.00 78.50 87 LYS A N 1
ATOM 699 C CA . LYS A 1 87 ? -14.388 4.889 16.447 1.00 78.50 87 LYS A CA 1
ATOM 700 C C . LYS A 1 87 ? -12.938 5.298 16.152 1.00 78.50 87 LYS A C 1
ATOM 702 O O . LYS A 1 87 ? -12.635 5.627 15.017 1.00 78.50 87 LYS A O 1
ATOM 707 N N . ASP A 1 88 ? -12.058 5.250 17.154 1.00 80.62 88 ASP A N 1
ATOM 708 C CA . ASP A 1 88 ? -10.649 5.635 17.024 1.00 80.62 88 ASP A CA 1
ATOM 709 C C . ASP A 1 88 ? -9.858 4.543 16.278 1.00 80.62 88 ASP A C 1
ATOM 711 O O . ASP A 1 88 ? -8.924 4.858 15.550 1.00 80.62 88 ASP A O 1
ATOM 715 N N . ILE A 1 89 ? -10.283 3.278 16.397 1.00 82.06 89 ILE A N 1
ATOM 716 C CA . ILE A 1 89 ? -9.773 2.129 15.625 1.00 82.06 89 ILE A CA 1
ATOM 717 C C . ILE A 1 89 ? -10.067 2.296 14.136 1.00 82.06 89 ILE A C 1
ATOM 719 O O . ILE A 1 89 ? -9.163 2.177 13.322 1.00 82.06 89 ILE A O 1
ATOM 723 N N . PHE A 1 90 ? -11.306 2.658 13.788 1.00 82.19 90 PHE A N 1
ATOM 724 C CA . PHE A 1 90 ? -11.693 2.920 12.401 1.00 82.19 90 PHE A CA 1
ATOM 725 C C . PHE A 1 90 ? -10.810 3.995 11.745 1.00 82.19 90 PHE A C 1
ATOM 727 O O . PHE A 1 90 ? -10.199 3.754 10.708 1.00 82.19 90 PHE A O 1
ATOM 734 N N . PHE A 1 91 ? -10.678 5.164 12.384 1.00 82.44 91 PHE A N 1
ATOM 735 C CA . PHE A 1 91 ? -9.808 6.224 11.864 1.00 82.44 91 PHE A CA 1
ATOM 736 C C . PHE A 1 91 ? -8.329 5.823 11.873 1.00 82.44 91 PHE A C 1
ATOM 738 O O . PHE A 1 91 ? -7.580 6.223 10.986 1.00 82.44 91 PHE A O 1
ATOM 745 N N . GLY A 1 92 ? -7.902 5.030 12.855 1.00 85.56 92 GLY A N 1
ATOM 746 C CA . GLY A 1 92 ? -6.559 4.469 12.909 1.00 85.56 92 GLY A CA 1
ATOM 747 C C . GLY A 1 92 ? -6.247 3.582 11.705 1.00 85.56 92 GLY A C 1
ATOM 748 O O . GLY A 1 92 ? -5.234 3.783 11.040 1.00 85.56 92 GLY A O 1
ATOM 749 N N . ASP A 1 93 ? -7.140 2.657 11.369 1.00 84.69 93 ASP A N 1
ATOM 750 C CA . ASP A 1 93 ? -6.964 1.766 10.224 1.00 84.69 93 ASP A CA 1
ATOM 751 C C . ASP A 1 93 ? -6.923 2.503 8.892 1.00 84.69 93 ASP A C 1
ATOM 753 O O . ASP A 1 93 ? -6.077 2.200 8.046 1.00 84.69 93 ASP A O 1
ATOM 757 N N . PHE A 1 94 ? -7.758 3.528 8.746 1.00 86.25 94 PHE A N 1
ATOM 758 C CA . PHE A 1 94 ? -7.715 4.419 7.596 1.00 86.25 94 PHE A CA 1
ATOM 759 C C . PHE A 1 94 ? -6.357 5.134 7.477 1.00 86.25 94 PHE A C 1
ATOM 761 O O . PHE A 1 94 ? -5.732 5.121 6.416 1.00 86.25 94 PHE A O 1
ATOM 768 N N . ILE A 1 95 ? -5.841 5.686 8.585 1.00 89.50 95 ILE A N 1
ATOM 769 C CA . ILE A 1 95 ? -4.512 6.323 8.632 1.00 89.50 95 ILE A CA 1
ATOM 770 C C . ILE A 1 95 ? -3.417 5.327 8.240 1.00 89.50 95 ILE A C 1
ATOM 772 O O . ILE A 1 95 ? -2.530 5.675 7.461 1.00 89.50 95 ILE A O 1
ATOM 776 N N . LYS A 1 96 ? -3.467 4.090 8.747 1.00 90.94 96 LYS A N 1
ATOM 777 C CA . LYS A 1 96 ? -2.483 3.042 8.434 1.00 90.94 96 LYS A CA 1
ATOM 778 C C . LYS A 1 96 ? -2.445 2.733 6.936 1.00 90.94 96 LYS A C 1
ATOM 780 O O . LYS A 1 96 ? -1.359 2.752 6.357 1.00 90.94 96 LYS A O 1
ATOM 785 N N . GLN A 1 97 ? -3.604 2.476 6.323 1.00 90.75 97 GLN A N 1
ATOM 786 C CA . GLN A 1 97 ? -3.708 2.154 4.894 1.00 90.75 97 GLN A CA 1
ATOM 787 C C . GLN A 1 97 ? -3.209 3.309 4.022 1.00 90.75 97 GLN A C 1
ATOM 789 O O . GLN A 1 97 ? -2.373 3.106 3.143 1.00 90.75 97 GLN A O 1
ATOM 794 N N . ILE A 1 98 ? -3.653 4.537 4.310 1.00 91.94 98 ILE A N 1
ATOM 795 C CA . ILE A 1 98 ? -3.226 5.725 3.564 1.00 91.94 98 ILE A CA 1
ATOM 796 C C . ILE A 1 98 ? -1.724 5.951 3.693 1.00 91.94 98 ILE A C 1
ATOM 798 O O . ILE A 1 98 ? -1.063 6.208 2.692 1.00 91.94 98 ILE A O 1
ATOM 802 N N . THR A 1 99 ? -1.170 5.832 4.901 1.00 93.88 99 THR A N 1
ATOM 803 C CA . THR A 1 99 ? 0.270 6.023 5.127 1.00 93.88 99 THR A CA 1
ATOM 804 C C . THR A 1 99 ? 1.076 5.018 4.307 1.00 93.88 99 THR A C 1
ATOM 806 O O . THR A 1 99 ? 1.998 5.404 3.595 1.00 93.88 99 THR A O 1
ATOM 809 N N . PHE A 1 100 ? 0.693 3.738 4.350 1.00 93.88 100 PHE A N 1
ATOM 810 C CA . PHE A 1 100 ? 1.340 2.687 3.567 1.00 93.88 100 PHE A CA 1
ATOM 811 C C . PHE A 1 100 ? 1.284 2.972 2.058 1.00 93.88 100 PHE A C 1
ATOM 813 O O . PHE A 1 100 ? 2.308 2.911 1.378 1.00 93.88 100 PHE A O 1
ATOM 820 N N . ILE A 1 101 ? 0.106 3.314 1.533 1.00 93.00 101 ILE A N 1
ATOM 821 C CA . ILE A 1 101 ? -0.101 3.509 0.094 1.00 93.00 101 ILE A CA 1
ATOM 822 C C . ILE A 1 101 ? 0.591 4.778 -0.402 1.00 93.00 101 ILE A C 1
ATOM 824 O O . ILE A 1 101 ? 1.318 4.711 -1.388 1.00 93.00 101 ILE A O 1
ATOM 828 N N . ILE A 1 102 ? 0.453 5.912 0.294 1.00 94.06 102 ILE A N 1
ATOM 829 C CA . ILE A 1 102 ? 1.101 7.170 -0.107 1.00 94.06 102 ILE A CA 1
ATOM 830 C C . ILE A 1 102 ? 2.624 7.018 -0.112 1.00 94.06 102 ILE A C 1
ATOM 832 O O . ILE A 1 102 ? 3.263 7.434 -1.077 1.00 94.06 102 ILE A O 1
ATOM 836 N N . CYS A 1 103 ? 3.219 6.396 0.912 1.00 94.06 103 CYS A N 1
ATOM 837 C CA . CYS A 1 103 ? 4.668 6.181 0.944 1.00 94.06 103 CYS A CA 1
ATOM 838 C C . CYS A 1 103 ? 5.154 5.341 -0.247 1.00 94.06 103 CYS A C 1
ATOM 840 O O . CYS A 1 103 ? 6.148 5.698 -0.879 1.00 94.06 103 CYS A O 1
ATOM 842 N N . ASN A 1 104 ? 4.437 4.268 -0.598 1.00 92.44 104 ASN A N 1
ATOM 843 C CA . ASN A 1 104 ? 4.774 3.445 -1.762 1.00 92.44 104 ASN A CA 1
ATOM 844 C C . ASN A 1 104 ? 4.562 4.187 -3.086 1.00 92.44 104 ASN A C 1
ATOM 846 O O . ASN A 1 104 ? 5.421 4.138 -3.961 1.00 92.44 104 ASN A O 1
ATOM 850 N N . MET A 1 105 ? 3.453 4.913 -3.233 1.00 92.25 105 MET A N 1
ATOM 851 C CA . MET A 1 105 ? 3.178 5.699 -4.435 1.00 92.25 105 MET A CA 1
ATOM 852 C C . MET A 1 105 ? 4.241 6.771 -4.663 1.00 92.25 105 MET A C 1
ATOM 854 O O . MET A 1 105 ? 4.691 6.935 -5.795 1.00 92.25 105 MET A O 1
ATOM 858 N N . LEU A 1 106 ? 4.675 7.465 -3.606 1.00 92.56 106 LEU A N 1
ATOM 859 C CA . LEU A 1 106 ? 5.761 8.440 -3.686 1.00 92.56 106 LEU A CA 1
ATOM 860 C C . LEU A 1 106 ? 7.071 7.772 -4.104 1.00 92.56 106 LEU A C 1
ATOM 862 O O . LEU A 1 106 ? 7.695 8.243 -5.048 1.00 92.56 106 LEU A O 1
ATOM 866 N N . LEU A 1 107 ? 7.450 6.660 -3.464 1.00 91.81 107 LEU A N 1
ATOM 867 C CA . LEU A 1 107 ? 8.669 5.918 -3.799 1.00 91.81 107 LEU A CA 1
ATOM 868 C C . LEU A 1 107 ? 8.681 5.472 -5.268 1.00 91.81 107 LEU A C 1
ATOM 870 O O . LEU A 1 107 ? 9.651 5.694 -5.983 1.00 91.81 107 LEU A O 1
ATOM 874 N N . TYR A 1 108 ? 7.602 4.859 -5.747 1.00 89.62 108 TYR A N 1
ATOM 875 C CA . TYR A 1 108 ? 7.564 4.372 -7.123 1.00 89.62 108 TYR A CA 1
ATOM 876 C C . TYR A 1 108 ? 7.447 5.489 -8.149 1.00 89.62 108 TYR A C 1
ATOM 878 O O . TYR A 1 108 ? 8.003 5.372 -9.238 1.00 89.62 108 TYR A O 1
ATOM 886 N N . SER A 1 109 ? 6.764 6.584 -7.813 1.00 89.00 109 SER A N 1
ATOM 887 C CA . SER A 1 109 ? 6.680 7.740 -8.707 1.00 89.00 109 SER A CA 1
ATOM 888 C C . SER A 1 109 ? 8.038 8.425 -8.844 1.00 89.00 109 SER A C 1
ATOM 890 O O . SER A 1 109 ? 8.421 8.779 -9.955 1.00 89.00 109 SER A O 1
ATOM 892 N N . THR A 1 110 ? 8.810 8.562 -7.757 1.00 88.31 110 THR A N 1
ATOM 893 C CA . THR A 1 110 ? 10.174 9.111 -7.833 1.00 88.31 110 THR A CA 1
ATOM 894 C C . THR A 1 110 ? 11.117 8.180 -8.591 1.00 88.31 110 THR A C 1
ATOM 896 O O . THR A 1 110 ? 11.892 8.661 -9.413 1.00 88.31 110 THR A O 1
ATOM 899 N N . MET A 1 111 ? 11.003 6.858 -8.408 1.00 86.81 111 MET A N 1
ATOM 900 C CA . MET A 1 111 ? 11.744 5.879 -9.213 1.00 86.81 111 MET A CA 1
ATOM 901 C C . MET A 1 111 ? 11.381 5.962 -10.703 1.00 86.81 111 MET A C 1
ATOM 903 O O . MET A 1 111 ? 12.272 5.962 -11.544 1.00 86.81 111 MET A O 1
ATOM 907 N N . ALA A 1 112 ? 10.097 6.080 -11.051 1.00 86.69 112 ALA A N 1
ATOM 908 C CA . ALA A 1 112 ? 9.657 6.208 -12.442 1.00 86.69 112 ALA A CA 1
ATOM 909 C C . ALA A 1 112 ? 10.170 7.502 -13.100 1.00 86.69 112 ALA A C 1
ATOM 911 O O . ALA A 1 112 ? 10.590 7.483 -14.259 1.00 86.69 112 ALA A O 1
ATOM 912 N N . LEU A 1 113 ? 10.179 8.614 -12.356 1.00 86.88 113 LEU A N 1
ATOM 913 C CA . LEU A 1 113 ? 10.736 9.889 -12.816 1.00 86.88 113 LEU A CA 1
ATOM 914 C C . LEU A 1 113 ? 12.252 9.817 -13.025 1.00 86.88 113 LEU A C 1
ATOM 916 O O . LEU A 1 113 ? 12.740 10.328 -14.029 1.00 86.88 113 LEU A O 1
ATOM 920 N N . ALA A 1 114 ? 12.984 9.150 -12.128 1.00 83.69 114 ALA A N 1
ATOM 921 C CA . ALA A 1 114 ? 14.437 9.001 -12.227 1.00 83.69 114 ALA A CA 1
ATOM 922 C C . ALA A 1 114 ? 14.891 8.226 -13.480 1.00 83.69 114 ALA A C 1
ATOM 924 O O . ALA A 1 114 ? 16.017 8.403 -13.931 1.00 83.69 114 ALA A O 1
ATOM 925 N N . VAL A 1 115 ? 14.016 7.392 -14.052 1.00 81.31 115 VAL A N 1
ATOM 926 C CA . VAL A 1 115 ? 14.293 6.562 -15.242 1.00 81.31 115 VAL A CA 1
ATOM 927 C C . VAL A 1 115 ? 13.613 7.133 -16.496 1.00 81.31 115 VAL A C 1
ATOM 929 O O . VAL A 1 115 ? 13.573 6.493 -17.540 1.00 81.31 115 VAL A O 1
ATOM 932 N N . HIS A 1 116 ? 13.034 8.338 -16.418 1.00 81.00 116 HIS A N 1
ATOM 933 C CA . HIS A 1 116 ? 12.270 8.957 -17.512 1.00 81.00 116 HIS A CA 1
ATOM 934 C C . HIS A 1 116 ? 11.109 8.088 -18.043 1.00 81.00 116 HIS A C 1
ATOM 936 O O . HIS A 1 116 ? 10.696 8.206 -19.195 1.00 81.00 116 HIS A O 1
ATOM 942 N N . LYS A 1 117 ? 10.533 7.230 -17.191 1.00 76.12 117 LYS A N 1
ATOM 943 C CA . LYS A 1 117 ? 9.412 6.331 -17.513 1.00 76.12 117 LYS A CA 1
ATOM 944 C C . LYS A 1 117 ? 8.100 6.870 -16.935 1.00 76.12 117 LYS A C 1
ATOM 946 O O . LYS A 1 117 ? 7.419 6.201 -16.157 1.00 76.12 117 LYS A O 1
ATOM 951 N N . SER A 1 118 ? 7.742 8.100 -17.306 1.00 75.81 118 SER A N 1
ATOM 952 C CA . SER A 1 118 ? 6.576 8.825 -16.767 1.00 75.81 118 SER A CA 1
ATOM 953 C C . SER A 1 118 ? 5.236 8.115 -17.004 1.00 75.81 118 SER A C 1
ATOM 955 O O . SER A 1 118 ? 4.319 8.257 -16.196 1.00 75.81 118 SER A O 1
ATOM 957 N N . GLU A 1 119 ? 5.137 7.281 -18.040 1.00 74.12 119 GLU A N 1
ATOM 958 C CA . GLU A 1 119 ? 3.962 6.448 -18.336 1.00 74.12 119 GLU A CA 1
ATOM 959 C C . GLU A 1 119 ? 3.572 5.530 -17.160 1.00 74.12 119 GLU A C 1
ATOM 961 O O . GLU A 1 119 ? 2.390 5.286 -16.909 1.00 74.12 119 GLU A O 1
ATOM 966 N N . HIS A 1 120 ? 4.547 5.090 -16.355 1.00 77.62 120 HIS A N 1
ATOM 967 C CA . HIS A 1 120 ? 4.294 4.235 -15.194 1.00 77.62 120 HIS A CA 1
ATOM 968 C C . HIS A 1 120 ? 3.641 4.968 -14.020 1.00 77.62 120 HIS A C 1
ATOM 970 O O . HIS A 1 120 ? 3.020 4.320 -13.177 1.00 77.62 120 HIS A O 1
ATOM 976 N N . ILE A 1 121 ? 3.728 6.301 -13.960 1.00 82.62 121 ILE A N 1
ATOM 977 C CA . ILE A 1 121 ? 3.142 7.094 -12.869 1.00 82.62 121 ILE A CA 1
ATOM 978 C C . ILE A 1 121 ? 1.625 6.905 -12.849 1.00 82.62 121 ILE A C 1
ATOM 980 O O . ILE A 1 121 ? 1.047 6.642 -11.795 1.00 82.62 121 ILE A O 1
ATOM 984 N N . LYS A 1 122 ? 0.980 6.942 -14.021 1.00 80.19 122 LYS A N 1
ATOM 985 C CA . LYS A 1 122 ? -0.466 6.715 -14.141 1.00 80.19 122 LYS A CA 1
ATOM 986 C C . LYS A 1 122 ? -0.853 5.322 -13.636 1.00 80.19 12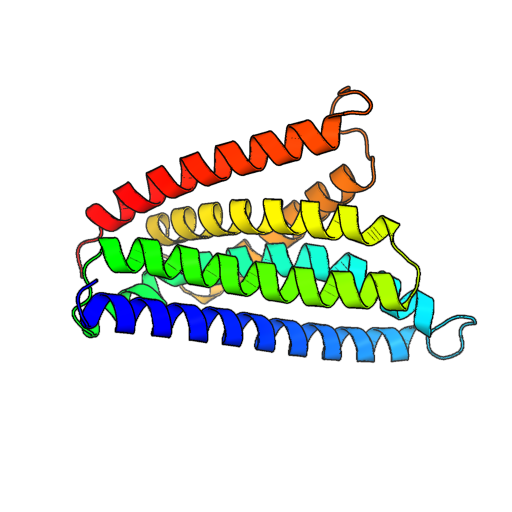2 LYS A C 1
ATOM 988 O O . LYS A 1 122 ? -1.802 5.186 -12.866 1.00 80.19 122 LYS A O 1
ATOM 993 N N . ARG A 1 123 ? -0.070 4.298 -13.986 1.00 78.69 123 ARG A N 1
ATOM 994 C CA . ARG A 1 123 ? -0.276 2.925 -13.504 1.00 78.69 123 ARG A CA 1
ATOM 995 C C . ARG A 1 123 ? -0.117 2.814 -11.985 1.00 78.69 123 ARG A C 1
ATOM 997 O O . ARG A 1 123 ? -0.929 2.150 -11.347 1.00 78.69 123 ARG A O 1
ATOM 1004 N N . ILE A 1 124 ? 0.879 3.477 -11.395 1.00 85.06 124 ILE A N 1
ATOM 1005 C CA . ILE A 1 124 ? 1.096 3.504 -9.938 1.00 85.06 124 ILE A CA 1
ATOM 1006 C C . ILE A 1 124 ? -0.091 4.162 -9.224 1.00 85.06 124 ILE A C 1
ATOM 1008 O O . ILE A 1 124 ? -0.553 3.632 -8.214 1.00 85.06 124 ILE A O 1
ATOM 1012 N N . LEU A 1 125 ? -0.620 5.269 -9.763 1.00 85.00 125 LEU A N 1
ATOM 1013 C CA . LEU A 1 125 ? -1.817 5.931 -9.232 1.00 85.00 125 LEU A CA 1
ATOM 1014 C C . LEU A 1 125 ? -3.027 4.988 -9.229 1.00 85.00 125 LEU A C 1
ATOM 1016 O O . LEU A 1 125 ? -3.677 4.829 -8.196 1.00 85.00 125 LEU A O 1
ATOM 1020 N N . ILE A 1 126 ? -3.286 4.313 -10.353 1.00 82.81 126 ILE A N 1
ATOM 1021 C CA . ILE A 1 126 ? -4.376 3.335 -10.478 1.00 82.81 126 ILE A CA 1
ATOM 1022 C C . ILE A 1 126 ? -4.184 2.186 -9.477 1.00 82.81 126 ILE A C 1
ATOM 1024 O O . ILE A 1 126 ? -5.109 1.840 -8.742 1.00 82.81 126 ILE A O 1
ATOM 1028 N N . CYS A 1 127 ? -2.968 1.638 -9.375 1.00 84.50 127 CYS A N 1
ATOM 1029 C CA . CYS A 1 127 ? -2.656 0.591 -8.401 1.00 84.50 127 CYS A CA 1
ATOM 1030 C C . CYS A 1 127 ? -2.877 1.060 -6.956 1.00 84.50 127 CYS A C 1
ATOM 1032 O O . CYS A 1 127 ? -3.335 0.277 -6.132 1.00 84.50 127 CYS A O 1
ATOM 1034 N N . GLY A 1 128 ? -2.595 2.327 -6.641 1.00 86.44 128 GLY A N 1
ATOM 1035 C CA . GLY A 1 128 ? -2.852 2.916 -5.324 1.00 86.44 128 GLY A CA 1
ATOM 1036 C C . GLY A 1 128 ? -4.338 2.952 -4.968 1.00 86.44 128 GLY A C 1
ATOM 1037 O O . GLY A 1 128 ? -4.721 2.564 -3.864 1.00 86.44 128 GLY A O 1
ATOM 1038 N N . VAL A 1 129 ? -5.191 3.337 -5.922 1.00 85.81 129 VAL A N 1
ATOM 1039 C CA . VAL A 1 129 ? -6.654 3.325 -5.749 1.00 85.81 129 VAL A CA 1
ATOM 1040 C C . VAL A 1 129 ? -7.166 1.901 -5.528 1.00 85.81 129 VAL A C 1
ATOM 1042 O O . VAL A 1 129 ? -7.939 1.653 -4.600 1.00 85.81 129 VAL A O 1
ATOM 1045 N N . PHE A 1 130 ? -6.696 0.939 -6.325 1.00 83.00 130 PHE A N 1
ATOM 1046 C CA . PHE A 1 130 ? -7.050 -0.466 -6.125 1.00 83.00 130 PHE A CA 1
ATOM 1047 C C . PHE A 1 130 ? -6.515 -1.028 -4.809 1.00 83.00 130 PHE A C 1
ATOM 1049 O O . PHE A 1 130 ? -7.195 -1.831 -4.175 1.00 83.00 130 PHE A O 1
ATOM 1056 N N . ALA A 1 131 ? -5.336 -0.594 -4.361 1.00 86.75 131 ALA A N 1
ATOM 1057 C CA . ALA A 1 131 ? -4.789 -1.010 -3.080 1.00 86.75 131 ALA A CA 1
ATOM 1058 C C . ALA A 1 131 ? -5.696 -0.562 -1.929 1.00 86.75 131 ALA A C 1
ATOM 1060 O O . ALA A 1 131 ? -5.944 -1.369 -1.036 1.00 86.75 131 ALA A O 1
ATOM 1061 N N . LEU A 1 132 ? -6.245 0.661 -1.966 1.00 87.12 132 LEU A N 1
ATOM 1062 C CA . LEU A 1 132 ? -7.236 1.126 -0.982 1.00 87.12 132 LEU A CA 1
ATOM 1063 C C . LEU A 1 132 ? -8.476 0.228 -0.978 1.00 87.12 132 LEU A C 1
ATOM 1065 O O . LEU A 1 132 ? -8.854 -0.301 0.067 1.00 87.12 132 LEU A O 1
ATOM 1069 N N . LEU A 1 133 ? -9.071 -0.001 -2.154 1.00 82.75 133 LEU A N 1
ATOM 1070 C CA . LEU A 1 133 ? -10.247 -0.862 -2.300 1.00 82.75 133 LEU A CA 1
ATOM 1071 C C . LEU A 1 133 ? -9.995 -2.263 -1.726 1.00 82.75 133 LEU A C 1
ATOM 1073 O O . LEU A 1 133 ? -10.786 -2.763 -0.926 1.00 82.75 133 LEU A O 1
ATOM 1077 N N . MET A 1 134 ? -8.875 -2.880 -2.096 1.00 82.69 134 MET A N 1
ATOM 1078 C CA . MET A 1 134 ? -8.514 -4.220 -1.641 1.00 82.69 134 MET A CA 1
ATOM 1079 C C . MET A 1 134 ? -8.151 -4.259 -0.154 1.00 82.69 134 MET A C 1
ATOM 1081 O O . MET A 1 134 ? -8.405 -5.263 0.508 1.00 82.69 134 MET A O 1
ATOM 1085 N N . GLY A 1 135 ? -7.637 -3.160 0.402 1.00 84.44 135 GLY A N 1
ATOM 1086 C CA . GLY A 1 135 ? -7.492 -2.975 1.843 1.00 84.44 135 GLY A CA 1
ATOM 1087 C C . GLY A 1 135 ? -8.839 -3.061 2.557 1.00 84.44 135 GLY A C 1
ATOM 1088 O O . GLY A 1 135 ? -9.011 -3.903 3.439 1.00 84.44 135 GLY A O 1
ATOM 1089 N N . ALA A 1 136 ? -9.832 -2.284 2.116 1.00 82.50 136 ALA A N 1
ATOM 1090 C CA . ALA A 1 136 ? -11.174 -2.309 2.699 1.00 82.50 136 ALA A CA 1
ATOM 1091 C C . ALA A 1 136 ? -11.860 -3.683 2.561 1.00 82.50 136 ALA A C 1
ATOM 1093 O O . ALA A 1 136 ? -12.425 -4.199 3.529 1.00 82.50 136 ALA A O 1
ATOM 1094 N N . VAL A 1 137 ? -11.751 -4.326 1.391 1.00 79.69 137 VAL A N 1
ATOM 1095 C CA . VAL A 1 137 ? -12.203 -5.717 1.201 1.00 79.69 137 VAL A CA 1
ATOM 1096 C C . VAL A 1 137 ? -11.504 -6.640 2.198 1.00 79.69 137 VAL A C 1
ATOM 1098 O O . VAL A 1 137 ? -12.161 -7.438 2.864 1.00 79.69 137 VAL A O 1
ATOM 1101 N N . GLY A 1 138 ? -10.190 -6.490 2.361 1.00 78.75 138 GLY A N 1
ATOM 1102 C CA . GLY A 1 138 ? -9.406 -7.239 3.330 1.00 78.75 138 GLY A CA 1
ATOM 1103 C C . GLY A 1 138 ? -9.953 -7.114 4.753 1.00 78.75 138 GLY A C 1
ATOM 1104 O O . GLY A 1 138 ? -10.170 -8.133 5.403 1.00 78.75 138 GLY A O 1
ATOM 1105 N N . ILE A 1 139 ? 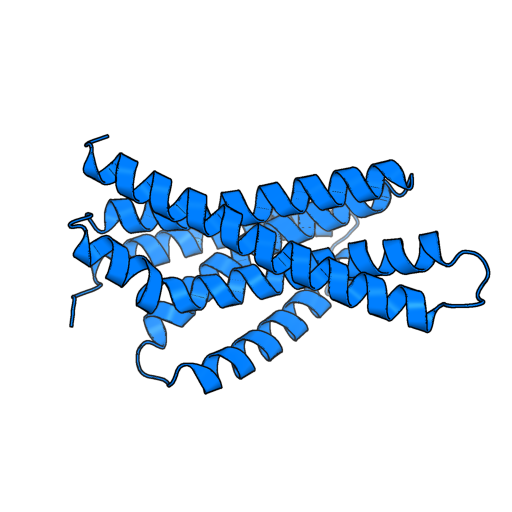-10.263 -5.902 5.222 1.00 80.06 139 ILE A N 1
ATOM 1106 C CA . ILE A 1 139 ? -10.841 -5.700 6.563 1.00 80.06 139 ILE A CA 1
ATOM 1107 C C . ILE A 1 139 ? -12.176 -6.437 6.708 1.00 80.06 139 ILE A C 1
ATOM 1109 O O . ILE A 1 139 ? -12.369 -7.167 7.679 1.00 80.06 139 ILE A O 1
ATOM 1113 N N . ILE A 1 140 ? -13.086 -6.302 5.737 1.00 77.38 140 ILE A N 1
ATOM 1114 C CA . ILE A 1 140 ? -14.401 -6.966 5.777 1.00 77.38 140 ILE A CA 1
ATOM 1115 C C . ILE A 1 140 ? -14.236 -8.480 5.880 1.00 77.38 140 ILE A C 1
ATOM 1117 O O . ILE A 1 140 ? -14.848 -9.127 6.733 1.00 77.38 140 ILE A O 1
ATOM 1121 N N . VAL A 1 141 ? -13.377 -9.043 5.034 1.00 75.50 141 VAL A N 1
ATOM 1122 C CA . VAL A 1 141 ? -13.110 -10.479 5.005 1.00 75.50 141 VAL A CA 1
ATOM 1123 C C . VAL A 1 141 ? -12.435 -10.924 6.316 1.00 75.50 141 VAL A C 1
ATOM 1125 O O . VAL A 1 141 ? -12.799 -11.960 6.869 1.00 75.50 141 VAL A O 1
ATOM 1128 N N . GLY A 1 142 ? -11.548 -10.106 6.890 1.00 73.44 142 GLY A N 1
ATOM 1129 C CA . GLY A 1 142 ? -10.952 -10.322 8.213 1.00 73.44 142 GLY A CA 1
ATOM 1130 C C . GLY A 1 142 ? -11.972 -10.343 9.360 1.00 73.44 142 GLY A C 1
ATOM 1131 O O . GLY A 1 142 ? -11.893 -11.201 10.241 1.00 73.44 142 GLY A O 1
ATOM 1132 N N . HIS A 1 143 ? -12.976 -9.456 9.345 1.00 74.44 143 HIS A N 1
ATOM 1133 C CA . HIS A 1 143 ? -14.063 -9.458 10.338 1.00 74.44 143 HIS A CA 1
ATOM 1134 C C . HIS A 1 143 ? -14.975 -10.678 10.206 1.00 74.44 143 HIS A C 1
ATOM 1136 O O . HIS A 1 143 ? -15.389 -11.228 11.227 1.00 74.44 143 HIS A O 1
ATOM 1142 N N . ILE A 1 144 ? -15.290 -11.100 8.977 1.00 71.56 144 ILE A N 1
ATOM 1143 C CA . ILE A 1 144 ? -16.156 -12.261 8.711 1.00 71.56 144 ILE A CA 1
ATOM 1144 C C . ILE A 1 144 ? -15.464 -13.561 9.141 1.00 71.56 144 ILE A C 1
ATOM 1146 O O . ILE A 1 144 ? -16.103 -14.462 9.683 1.00 71.56 144 ILE A O 1
ATOM 1150 N N . ILE A 1 145 ? -14.150 -13.658 8.929 1.00 65.75 145 ILE A N 1
ATOM 1151 C CA . ILE A 1 145 ? -13.414 -14.924 8.988 1.00 65.75 145 ILE A CA 1
ATOM 1152 C C . ILE A 1 145 ? -12.572 -15.061 10.272 1.00 65.75 145 ILE A C 1
ATOM 1154 O O . ILE A 1 145 ? -11.709 -15.930 10.371 1.00 65.75 145 ILE A O 1
ATOM 1158 N N . LYS A 1 146 ? -12.900 -14.305 11.334 1.00 61.47 146 LYS A N 1
ATOM 1159 C CA . LYS A 1 146 ? -12.271 -14.381 12.678 1.00 61.47 146 LYS A CA 1
ATOM 1160 C C . LYS A 1 146 ? -12.065 -15.801 13.247 1.00 61.47 146 LYS A C 1
ATOM 1162 O O . LYS A 1 146 ? -11.310 -15.964 14.200 1.00 61.47 146 LYS A O 1
ATOM 1167 N N . LYS A 1 147 ? -12.750 -16.809 12.696 1.00 52.62 147 LYS A N 1
ATOM 1168 C CA . LYS A 1 147 ? -12.784 -18.205 13.145 1.00 52.62 147 LYS A CA 1
ATOM 1169 C C . LYS A 1 147 ? -11.754 -19.141 12.487 1.00 52.62 147 LYS A C 1
ATOM 1171 O O . LYS A 1 147 ? -11.541 -20.226 13.018 1.00 52.62 147 LYS A O 1
ATOM 1176 N N . TYR A 1 148 ? -11.138 -18.776 11.358 1.00 53.97 148 TYR A N 1
ATOM 1177 C CA . TYR A 1 148 ? -10.245 -19.680 10.614 1.00 53.97 148 TYR A CA 1
ATOM 1178 C C . TYR A 1 148 ? -8.765 -19.378 10.905 1.00 53.97 148 TYR A C 1
ATOM 1180 O O . TYR A 1 148 ? -8.372 -18.230 11.102 1.00 53.97 148 TYR A O 1
ATOM 1188 N N . GLY A 1 149 ? -7.944 -20.432 10.986 1.00 52.34 149 GLY A N 1
ATOM 1189 C CA . GLY A 1 149 ? -6.539 -20.357 11.399 1.00 52.34 149 GLY A CA 1
ATOM 1190 C C . GLY A 1 149 ? -5.689 -19.399 10.554 1.00 52.34 149 GLY A C 1
ATOM 1191 O O . GLY A 1 149 ? -5.878 -19.264 9.346 1.00 52.34 149 GLY A O 1
ATOM 1192 N N . ARG A 1 150 ? -4.714 -18.744 11.204 1.00 54.12 150 ARG A N 1
ATOM 1193 C CA . ARG A 1 150 ? -3.900 -17.660 10.620 1.00 54.12 150 ARG A CA 1
ATOM 1194 C C . ARG A 1 150 ? -3.219 -18.039 9.302 1.00 54.12 150 ARG A C 1
ATOM 1196 O O . ARG A 1 150 ? -3.178 -17.201 8.409 1.00 54.12 150 ARG A O 1
ATOM 1203 N N . THR A 1 151 ? -2.706 -19.263 9.178 1.00 52.72 151 THR A N 1
ATOM 1204 C CA . THR A 1 151 ? -1.843 -19.698 8.065 1.00 52.72 151 THR A CA 1
ATOM 1205 C C . THR A 1 151 ? -2.616 -19.986 6.779 1.00 52.72 151 THR A C 1
ATOM 1207 O O . THR A 1 151 ? -2.202 -19.558 5.706 1.00 52.72 151 THR A O 1
ATOM 1210 N N . THR A 1 152 ? -3.774 -20.644 6.871 1.00 51.50 152 THR A N 1
ATOM 1211 C CA . THR A 1 152 ? -4.650 -20.933 5.719 1.00 51.50 152 THR A CA 1
ATOM 1212 C C . THR A 1 152 ? -5.153 -19.647 5.067 1.00 51.50 152 THR A C 1
ATOM 1214 O O . THR A 1 152 ? -5.332 -19.580 3.853 1.00 51.50 152 THR A O 1
ATOM 1217 N N . PHE A 1 153 ? -5.310 -18.597 5.871 1.00 58.03 153 PHE A N 1
ATOM 1218 C CA . PHE A 1 153 ? -5.760 -17.293 5.415 1.00 58.03 153 PHE A CA 1
ATOM 1219 C C . PHE A 1 153 ? -4.695 -16.501 4.655 1.00 58.03 153 PHE A C 1
ATOM 1221 O O . PHE A 1 153 ? -5.028 -15.847 3.671 1.00 58.03 153 PHE A O 1
ATOM 1228 N N . ILE A 1 154 ? -3.419 -16.617 5.052 1.00 54.41 154 ILE A N 1
ATOM 1229 C CA . ILE A 1 154 ? -2.295 -16.031 4.304 1.00 54.41 154 ILE A CA 1
ATOM 1230 C C . ILE A 1 154 ? -2.286 -16.610 2.895 1.00 54.41 154 ILE A C 1
ATOM 1232 O O . ILE A 1 154 ? -2.227 -15.859 1.932 1.00 54.41 154 ILE A O 1
ATOM 1236 N N . VAL A 1 155 ? -2.398 -17.934 2.769 1.00 55.38 155 VAL A N 1
ATOM 1237 C CA . VAL A 1 155 ? -2.307 -18.611 1.470 1.00 55.38 155 VAL A CA 1
ATOM 1238 C C . VAL A 1 155 ? -3.453 -18.192 0.547 1.00 55.38 155 VAL A C 1
ATOM 1240 O O . VAL A 1 155 ? -3.204 -17.794 -0.586 1.00 55.38 155 VAL A O 1
ATOM 1243 N N . ILE A 1 156 ? -4.698 -18.201 1.034 1.00 60.56 156 ILE A N 1
ATOM 1244 C CA . ILE A 1 156 ? -5.863 -17.797 0.228 1.00 60.56 156 ILE A CA 1
ATOM 1245 C C . ILE A 1 156 ? -5.798 -16.306 -0.115 1.00 60.56 156 ILE A C 1
ATOM 1247 O O . ILE A 1 156 ? -6.057 -15.924 -1.253 1.00 60.56 156 ILE A O 1
ATOM 1251 N N . SER A 1 157 ? -5.411 -15.461 0.844 1.00 57.06 157 SER A N 1
ATOM 1252 C CA . SER A 1 157 ? -5.282 -14.024 0.620 1.00 57.06 157 SER A CA 1
ATOM 1253 C C . SER A 1 157 ? -4.204 -13.715 -0.412 1.00 57.06 157 SER A C 1
ATOM 1255 O O . SER A 1 157 ? -4.487 -12.981 -1.351 1.00 57.06 157 SER A O 1
ATOM 1257 N N . VAL A 1 158 ? -3.021 -14.333 -0.317 1.00 61.28 158 VAL A N 1
ATOM 1258 C CA . VAL A 1 158 ? -1.934 -14.194 -1.300 1.00 61.28 158 VAL A CA 1
ATOM 1259 C C . VAL A 1 158 ? -2.409 -14.618 -2.686 1.00 61.28 158 VAL A C 1
ATOM 1261 O O . VAL A 1 158 ? -2.233 -13.866 -3.637 1.00 61.28 158 VAL A O 1
ATOM 1264 N N . VAL A 1 159 ? -3.066 -15.776 -2.815 1.00 59.03 159 VAL A N 1
ATOM 1265 C CA . VAL A 1 159 ? -3.529 -16.276 -4.119 1.00 59.03 159 VAL A CA 1
ATOM 1266 C C . VAL A 1 159 ? -4.616 -15.373 -4.712 1.00 59.03 159 VAL A C 1
ATOM 1268 O O . VAL A 1 159 ? -4.519 -14.994 -5.879 1.00 59.03 159 VAL A O 1
ATOM 1271 N N . CYS A 1 160 ? -5.620 -14.964 -3.932 1.00 61.94 160 CYS A N 1
ATOM 1272 C CA . CYS A 1 160 ? -6.692 -14.082 -4.406 1.00 61.94 160 CYS A CA 1
ATOM 1273 C C . CYS A 1 160 ? -6.194 -12.669 -4.728 1.00 61.94 160 CYS A C 1
ATOM 1275 O O . CYS A 1 160 ? -6.605 -12.086 -5.725 1.00 61.94 160 CYS A O 1
ATOM 1277 N N . SER A 1 161 ? -5.305 -12.107 -3.914 1.00 58.31 161 SER A N 1
ATOM 1278 C CA . SER A 1 161 ? -4.807 -10.747 -4.127 1.00 58.31 161 SER A CA 1
ATOM 1279 C C . SER A 1 161 ? -3.739 -10.670 -5.217 1.00 58.31 161 SER A C 1
ATOM 1281 O O . SER A 1 161 ? -3.720 -9.692 -5.960 1.00 58.31 161 SER A O 1
ATOM 1283 N N . ALA A 1 162 ? -2.932 -11.719 -5.405 1.00 59.59 162 ALA A N 1
ATOM 1284 C CA . ALA A 1 162 ? -2.044 -11.838 -6.557 1.00 59.59 162 ALA A CA 1
ATOM 1285 C C . ALA A 1 162 ? -2.839 -12.002 -7.861 1.00 59.59 162 ALA A C 1
ATOM 1287 O O . ALA A 1 162 ? -2.597 -11.269 -8.813 1.00 59.59 162 ALA A O 1
ATOM 1288 N N . THR A 1 163 ? -3.827 -12.904 -7.906 1.00 62.19 163 THR A N 1
ATOM 1289 C CA . THR A 1 163 ? -4.653 -13.106 -9.114 1.00 62.19 163 THR A CA 1
ATOM 1290 C C . THR A 1 163 ? -5.472 -11.865 -9.460 1.00 62.19 163 THR A C 1
ATOM 1292 O O . THR A 1 163 ? -5.445 -11.416 -10.601 1.00 62.19 163 THR A O 1
ATOM 1295 N N . PHE A 1 164 ? -6.133 -11.246 -8.481 1.00 62.31 164 PHE A N 1
ATOM 1296 C CA . PHE A 1 164 ? -6.913 -10.029 -8.704 1.00 62.31 164 PHE A CA 1
ATOM 1297 C C . PHE A 1 164 ? -6.026 -8.814 -9.016 1.00 62.31 164 PHE A C 1
ATOM 1299 O O . PHE A 1 164 ? -6.355 -8.022 -9.895 1.00 62.31 164 PHE A O 1
ATOM 1306 N N . GLY A 1 165 ? -4.877 -8.681 -8.346 1.00 57.31 165 GLY A N 1
ATOM 1307 C CA . GLY A 1 165 ? -3.900 -7.625 -8.610 1.00 57.31 165 GLY A CA 1
ATOM 1308 C C . GLY A 1 165 ? -3.294 -7.720 -10.011 1.00 57.31 165 GLY A C 1
ATOM 1309 O O . GLY A 1 165 ? -3.142 -6.695 -10.672 1.00 57.31 165 GLY A O 1
ATOM 1310 N N . LEU A 1 166 ? -3.017 -8.937 -10.493 1.00 63.19 166 LEU A N 1
ATOM 1311 C CA . LEU A 1 166 ? -2.580 -9.184 -11.869 1.00 63.19 166 LEU A CA 1
ATOM 1312 C C . LEU A 1 166 ? -3.686 -8.843 -12.873 1.00 63.19 166 LEU A C 1
ATOM 1314 O O . LEU A 1 166 ? -3.436 -8.056 -13.778 1.00 63.19 166 LEU A O 1
ATOM 1318 N N . ILE A 1 167 ? -4.916 -9.333 -12.673 1.00 64.25 167 ILE A N 1
ATOM 1319 C CA . ILE A 1 167 ? -6.056 -9.033 -13.558 1.00 64.25 167 ILE A CA 1
ATOM 1320 C C . ILE A 1 167 ? -6.293 -7.519 -13.659 1.00 64.25 167 ILE A C 1
ATOM 1322 O O . ILE A 1 167 ? -6.462 -6.995 -14.755 1.00 64.25 167 ILE A O 1
ATOM 1326 N N . MET A 1 168 ? -6.251 -6.789 -12.541 1.00 60.41 168 MET A N 1
ATOM 1327 C CA . MET A 1 168 ? -6.477 -5.339 -12.542 1.00 60.41 168 MET A CA 1
ATOM 1328 C C . MET A 1 168 ? -5.299 -4.543 -13.121 1.00 60.41 168 MET A C 1
ATOM 1330 O O . MET A 1 168 ? -5.517 -3.495 -13.728 1.00 60.41 168 MET A O 1
ATOM 1334 N N . CYS A 1 169 ? -4.062 -5.038 -12.998 1.00 59.19 169 CYS A N 1
ATOM 1335 C CA . CYS A 1 169 ? -2.913 -4.464 -13.708 1.00 59.19 169 CYS A CA 1
ATOM 1336 C C . CYS A 1 169 ? -3.005 -4.682 -15.222 1.00 59.19 169 CYS A C 1
ATOM 1338 O O . CYS A 1 169 ? -2.665 -3.779 -15.978 1.00 59.19 169 CYS A O 1
ATOM 1340 N N . GLU A 1 170 ? -3.484 -5.844 -15.663 1.00 62.91 170 GLU A N 1
ATOM 1341 C CA . GLU A 1 170 ? -3.700 -6.145 -17.081 1.00 62.91 170 GLU A CA 1
ATOM 1342 C C . GLU A 1 170 ? -4.841 -5.307 -17.684 1.00 62.91 170 GLU A C 1
ATOM 1344 O O . GLU A 1 170 ? -4.720 -4.793 -18.796 1.00 62.91 170 GLU A O 1
ATOM 1349 N N . VAL A 1 171 ? -5.913 -5.062 -16.920 1.00 59.88 171 VAL A N 1
ATOM 1350 C CA . VAL A 1 171 ? -6.965 -4.098 -17.295 1.00 59.88 171 VAL A CA 1
ATOM 1351 C C . VAL A 1 171 ? -6.395 -2.680 -17.422 1.00 59.88 171 VAL A C 1
ATOM 1353 O O . VAL A 1 171 ? -6.742 -1.963 -18.359 1.00 59.88 171 VAL A O 1
ATOM 1356 N N . ALA A 1 172 ? -5.486 -2.281 -16.527 1.00 57.03 172 ALA A N 1
ATOM 1357 C CA . ALA A 1 172 ? -4.807 -0.985 -16.593 1.00 57.03 172 ALA A CA 1
ATOM 1358 C C . ALA A 1 172 ? -3.779 -0.876 -17.739 1.00 57.03 172 ALA A C 1
ATOM 1360 O O . ALA A 1 172 ? -3.412 0.233 -18.110 1.00 57.03 172 ALA A O 1
ATOM 1361 N N . ASN A 1 173 ? -3.329 -1.999 -18.311 1.00 57.38 173 ASN A N 1
ATOM 1362 C CA . ASN A 1 173 ? -2.456 -2.044 -19.490 1.00 57.38 173 ASN A CA 1
ATOM 1363 C C . ASN A 1 173 ? -3.245 -2.085 -20.817 1.00 57.38 173 ASN A C 1
ATOM 1365 O O . ASN A 1 173 ? -2.650 -2.254 -21.880 1.00 57.38 173 ASN A O 1
ATOM 1369 N N . GLY A 1 174 ? -4.574 -1.934 -20.778 1.00 52.09 174 GLY A N 1
ATOM 1370 C CA . GLY A 1 174 ? -5.403 -1.804 -21.977 1.00 52.09 174 GLY A CA 1
ATOM 1371 C C . GLY A 1 174 ? -6.002 -3.106 -22.514 1.00 52.09 174 GLY A C 1
ATOM 1372 O O . GLY A 1 174 ? -6.607 -3.082 -23.587 1.00 52.09 174 GLY A O 1
ATOM 1373 N N . ILE A 1 175 ? -5.918 -4.231 -21.789 1.00 50.22 175 ILE A N 1
ATOM 1374 C CA . ILE A 1 175 ? -6.658 -5.439 -22.180 1.00 50.22 175 ILE A CA 1
ATOM 1375 C C . ILE A 1 175 ? -8.162 -5.170 -22.019 1.00 50.22 175 ILE A C 1
ATOM 1377 O O . ILE A 1 175 ? -8.657 -4.889 -20.927 1.00 50.22 175 ILE A O 1
ATOM 1381 N N . HIS A 1 176 ? -8.887 -5.231 -23.140 1.00 45.59 176 HIS A N 1
ATOM 1382 C CA . HIS A 1 176 ? -10.311 -4.915 -23.266 1.00 45.59 176 HIS A CA 1
ATOM 1383 C C . HIS A 1 176 ? -11.207 -5.937 -22.546 1.00 45.59 176 HIS A C 1
ATOM 1385 O O . HIS A 1 176 ? -11.893 -6.744 -23.170 1.00 45.59 176 HIS A O 1
ATOM 1391 N N . LEU A 1 177 ? -11.253 -5.885 -21.219 1.00 46.94 177 LEU A N 1
ATOM 1392 C CA . LEU A 1 177 ? -12.367 -6.442 -20.463 1.00 46.94 177 LEU A CA 1
ATOM 1393 C C . LEU A 1 177 ? -13.515 -5.431 -20.538 1.00 46.94 177 LEU A C 1
ATOM 1395 O O . LEU A 1 177 ? -13.531 -4.437 -19.820 1.00 46.94 177 LEU A O 1
ATOM 1399 N N . PHE A 1 178 ? -14.463 -5.720 -21.431 1.00 51.97 178 PHE A N 1
ATOM 1400 C CA . PHE A 1 178 ? -15.673 -4.947 -21.731 1.00 51.97 178 PHE A CA 1
ATOM 1401 C C . PHE A 1 178 ? -15.446 -3.686 -22.580 1.00 51.97 178 PHE A C 1
ATOM 1403 O O . PHE A 1 178 ? -14.504 -2.924 -22.380 1.00 51.97 178 PHE A O 1
ATOM 1410 N N . GLY A 1 179 ? -16.330 -3.484 -23.565 1.00 49.53 179 GLY A N 1
ATOM 1411 C CA . GLY A 1 179 ? -16.298 -2.444 -24.607 1.00 49.53 179 GLY A CA 1
ATOM 1412 C C . GLY A 1 179 ? -16.488 -1.002 -24.119 1.00 49.53 179 GLY A C 1
ATOM 1413 O O . GLY A 1 179 ? -17.224 -0.231 -24.724 1.00 49.53 179 GLY A O 1
ATOM 1414 N N . LEU A 1 180 ? -15.838 -0.630 -23.022 1.00 49.66 180 LEU A N 1
ATOM 1415 C CA . LEU A 1 180 ? -15.731 0.738 -22.545 1.00 49.66 180 LEU A CA 1
ATOM 1416 C C . LEU A 1 180 ? -14.612 1.439 -23.343 1.00 49.66 180 LEU A C 1
ATOM 1418 O O . LEU A 1 180 ? -13.514 0.897 -23.512 1.00 49.66 180 LEU A O 1
ATOM 1422 N N . GLY A 1 181 ? -14.921 2.612 -23.902 1.00 55.72 181 GLY A N 1
ATOM 1423 C CA . GLY A 1 181 ? -14.025 3.412 -24.753 1.00 55.72 181 GLY A CA 1
ATOM 1424 C C . GLY A 1 181 ? -12.816 4.009 -24.017 1.00 55.72 181 GLY A C 1
ATOM 1425 O O . GLY A 1 181 ? -12.449 3.564 -22.934 1.00 55.72 181 GLY A O 1
ATOM 1426 N N . GLU A 1 182 ? -12.190 5.040 -24.587 1.00 59.69 182 GLU A N 1
ATOM 1427 C CA . GLU A 1 182 ? -10.904 5.618 -24.134 1.00 59.69 182 GLU A CA 1
ATOM 1428 C C . GLU A 1 182 ? -10.889 6.141 -22.678 1.00 59.69 182 GLU A C 1
ATOM 1430 O O . GLU A 1 182 ? -9.832 6.211 -22.060 1.00 59.69 182 GLU A O 1
ATOM 1435 N N . ASN A 1 183 ? -12.052 6.407 -22.070 1.00 61.69 183 ASN A N 1
ATOM 1436 C CA . ASN A 1 183 ? -12.170 6.875 -20.676 1.00 61.69 183 ASN A CA 1
ATOM 1437 C C . ASN A 1 183 ? -12.359 5.766 -19.623 1.00 61.69 183 ASN A C 1
ATOM 1439 O O . ASN A 1 183 ? -12.585 6.056 -18.445 1.00 61.69 183 ASN A O 1
ATOM 1443 N N . LYS A 1 184 ? -12.275 4.494 -20.021 1.00 66.06 184 LYS A N 1
ATOM 1444 C CA . LYS A 1 184 ? -12.526 3.328 -19.159 1.00 66.06 184 LYS A CA 1
ATOM 1445 C C . LYS A 1 184 ? -11.708 3.311 -17.861 1.00 66.06 184 LYS A C 1
ATOM 1447 O O . LYS A 1 184 ? -12.268 3.054 -16.801 1.00 66.06 184 LYS A O 1
ATOM 1452 N N . GLU A 1 185 ? -10.426 3.666 -17.905 1.00 62.03 185 GLU A N 1
ATOM 1453 C CA . GLU A 1 185 ? -9.539 3.659 -16.729 1.00 62.03 185 GLU A CA 1
ATOM 1454 C C . GLU A 1 185 ? -9.950 4.684 -15.661 1.00 62.03 185 GLU A C 1
ATOM 1456 O O . GLU A 1 185 ? -9.913 4.391 -14.463 1.00 62.03 185 GLU A O 1
ATOM 1461 N N . ASN A 1 186 ? -10.395 5.870 -16.089 1.00 65.38 186 ASN A N 1
ATOM 1462 C CA . ASN A 1 186 ? -10.875 6.919 -15.189 1.00 65.38 186 ASN A CA 1
ATOM 1463 C C . ASN A 1 186 ? -12.201 6.508 -14.540 1.00 65.38 186 ASN A C 1
ATOM 1465 O O . ASN A 1 186 ? -12.375 6.664 -13.334 1.00 65.38 186 ASN A O 1
ATOM 1469 N N . VAL A 1 187 ? -13.116 5.926 -15.322 1.00 67.19 187 VAL A N 1
ATOM 1470 C CA . VAL A 1 187 ? -14.414 5.439 -14.825 1.00 67.19 187 VAL A CA 1
ATOM 1471 C C . VAL A 1 187 ? -14.229 4.301 -13.820 1.00 67.19 187 VAL A C 1
ATOM 1473 O O . VAL A 1 187 ? -14.845 4.325 -12.756 1.00 67.19 187 VAL A O 1
ATOM 1476 N N . ILE A 1 188 ? -13.349 3.339 -14.113 1.00 68.25 188 ILE A N 1
ATOM 1477 C CA . ILE A 1 188 ? -13.042 2.217 -13.214 1.00 68.25 188 ILE A CA 1
ATOM 1478 C C . ILE A 1 188 ? -12.407 2.725 -11.916 1.00 68.25 188 ILE A C 1
ATOM 1480 O O . ILE A 1 188 ? -12.783 2.280 -10.834 1.00 68.25 188 ILE A O 1
ATOM 1484 N N . SER A 1 189 ? -11.494 3.696 -12.006 1.00 63.31 189 SER A N 1
ATOM 1485 C CA . SER A 1 189 ? -10.852 4.295 -10.831 1.00 63.31 189 SER A CA 1
ATOM 1486 C C . SER A 1 189 ? -11.860 5.049 -9.954 1.00 63.31 189 SER A C 1
ATOM 1488 O O . SER A 1 189 ? -11.854 4.882 -8.736 1.00 63.31 189 SER A O 1
ATOM 1490 N N . ILE A 1 190 ? -12.783 5.818 -10.547 1.00 70.62 190 ILE A N 1
ATOM 1491 C CA . ILE A 1 190 ? -13.873 6.488 -9.812 1.00 70.62 190 ILE A CA 1
ATOM 1492 C C . ILE A 1 190 ? -14.801 5.455 -9.163 1.00 70.62 190 ILE A C 1
ATOM 1494 O O . ILE A 1 190 ? -15.128 5.580 -7.982 1.00 70.62 190 ILE A O 1
ATOM 1498 N N . ALA A 1 191 ? -15.189 4.409 -9.895 1.00 67.25 191 ALA A N 1
ATOM 1499 C CA . ALA A 1 191 ? -16.006 3.324 -9.359 1.00 67.25 191 ALA A CA 1
ATOM 1500 C C . ALA A 1 191 ? -15.311 2.615 -8.184 1.00 67.25 191 ALA A C 1
ATOM 1502 O O . ALA A 1 191 ? -15.958 2.320 -7.181 1.00 67.25 191 ALA A O 1
ATOM 1503 N N . ALA A 1 192 ? -13.993 2.404 -8.266 1.00 64.88 192 ALA A N 1
ATOM 1504 C CA . ALA A 1 192 ? -13.202 1.822 -7.189 1.00 64.88 192 ALA A CA 1
ATOM 1505 C C . ALA A 1 192 ? -13.147 2.729 -5.949 1.00 64.88 192 ALA A C 1
ATOM 1507 O O . ALA A 1 192 ? -13.295 2.237 -4.833 1.00 64.88 192 ALA A O 1
ATOM 1508 N N . VAL A 1 193 ? -13.016 4.050 -6.119 1.00 67.38 193 VAL A N 1
ATOM 1509 C CA . VAL A 1 193 ? -13.096 5.007 -5.000 1.00 67.38 193 VAL A CA 1
ATOM 1510 C C . VAL A 1 193 ? -14.483 4.981 -4.354 1.00 67.38 193 VAL A C 1
ATOM 1512 O O . VAL A 1 193 ? -14.586 4.916 -3.131 1.00 67.38 193 VAL A O 1
ATOM 1515 N N . LEU A 1 194 ? -15.556 4.985 -5.149 1.00 66.25 194 LEU A N 1
ATOM 1516 C CA . LEU A 1 194 ? -16.927 4.922 -4.632 1.00 66.25 194 LEU A CA 1
ATOM 1517 C C . LEU A 1 194 ? -17.190 3.614 -3.874 1.00 66.25 194 LEU A C 1
ATOM 1519 O O . LEU A 1 194 ? -17.756 3.636 -2.779 1.00 66.25 194 LEU A O 1
ATOM 1523 N N . LEU A 1 195 ? -16.732 2.484 -4.418 1.00 68.12 195 LEU A N 1
ATOM 1524 C CA . LEU A 1 195 ? -16.792 1.188 -3.745 1.00 68.12 195 LEU A CA 1
ATOM 1525 C C . LEU A 1 195 ? -15.974 1.189 -2.456 1.00 68.12 195 LEU A C 1
ATOM 1527 O O . LEU A 1 195 ? -16.460 0.702 -1.442 1.00 68.12 195 LEU A O 1
ATOM 1531 N N . PHE A 1 196 ? -14.773 1.766 -2.457 1.00 65.31 196 PHE A N 1
ATOM 1532 C CA . PHE A 1 196 ? -13.956 1.895 -1.255 1.00 65.31 196 PHE A CA 1
ATOM 1533 C C . PHE A 1 196 ? -14.683 2.697 -0.165 1.00 65.31 196 PHE A C 1
ATOM 1535 O O . PHE A 1 196 ? -14.789 2.222 0.962 1.00 65.31 196 PHE A O 1
ATOM 1542 N N . VAL A 1 197 ? -15.276 3.849 -0.499 1.00 66.19 197 VAL A N 1
ATOM 1543 C CA . VAL A 1 197 ? -16.073 4.655 0.447 1.00 66.19 197 VAL A CA 1
ATOM 1544 C C . VAL A 1 197 ? -17.255 3.856 1.007 1.00 66.19 197 VAL A C 1
ATOM 1546 O O . VAL A 1 197 ? -17.536 3.908 2.207 1.00 66.19 197 VAL A O 1
ATOM 1549 N N . PHE A 1 198 ? -17.936 3.080 0.162 1.00 67.12 198 PHE A N 1
ATOM 1550 C CA . PHE A 1 198 ? -19.017 2.200 0.601 1.00 67.12 198 PHE A CA 1
ATOM 1551 C C . PHE A 1 198 ? -18.515 1.087 1.537 1.00 67.12 198 PHE A C 1
ATOM 1553 O O . PHE A 1 198 ? -19.125 0.832 2.577 1.00 67.12 198 PHE A O 1
ATOM 1560 N N . MET A 1 199 ? -17.385 0.454 1.218 1.00 64.62 199 MET A N 1
ATOM 1561 C CA . MET A 1 199 ? -16.778 -0.577 2.062 1.00 64.62 199 MET A CA 1
ATOM 1562 C C . MET A 1 199 ? -16.320 -0.005 3.410 1.00 64.62 199 MET A C 1
ATOM 1564 O O . MET A 1 199 ? -16.579 -0.617 4.443 1.00 64.62 199 MET A O 1
ATOM 1568 N N . GLU A 1 200 ? -15.745 1.198 3.440 1.00 63.94 200 GLU A N 1
ATOM 1569 C CA . GLU A 1 200 ? -15.404 1.915 4.677 1.00 63.94 200 GLU A CA 1
ATOM 1570 C C . GLU A 1 200 ? -16.643 2.170 5.553 1.00 63.94 200 GLU A C 1
ATOM 1572 O O . GLU A 1 200 ? -16.611 1.972 6.771 1.00 63.94 200 GLU A O 1
ATOM 1577 N N . TYR A 1 201 ? -17.793 2.501 4.955 1.00 68.75 201 TYR A N 1
ATOM 1578 C CA . TYR A 1 201 ? -19.052 2.605 5.700 1.00 68.75 201 TYR A CA 1
ATOM 1579 C C . TYR A 1 201 ? -19.475 1.270 6.340 1.00 68.75 201 TYR A C 1
ATOM 1581 O O . TYR A 1 201 ? -19.929 1.232 7.493 1.00 68.75 201 TYR A O 1
ATOM 1589 N N . VAL A 1 202 ? -19.305 0.158 5.620 1.00 62.66 202 VAL A N 1
ATOM 1590 C CA . VAL A 1 202 ? -19.566 -1.193 6.141 1.00 62.66 202 VAL A CA 1
ATOM 1591 C C . VAL A 1 202 ? -18.600 -1.529 7.282 1.00 62.66 202 VAL A C 1
ATOM 1593 O O . VAL A 1 202 ? -19.049 -1.980 8.339 1.00 62.66 202 VAL A O 1
ATOM 1596 N N . ILE A 1 203 ? -17.306 -1.238 7.127 1.00 59.47 203 ILE A N 1
ATOM 1597 C CA . ILE A 1 203 ? -16.276 -1.435 8.159 1.00 59.47 203 ILE A CA 1
ATOM 1598 C C . ILE A 1 203 ? -16.608 -0.629 9.416 1.00 59.47 203 ILE A C 1
ATOM 1600 O O . ILE A 1 203 ? -16.567 -1.169 10.523 1.00 59.47 203 ILE A O 1
ATOM 1604 N N . TYR A 1 204 ? -17.024 0.633 9.277 1.00 63.16 204 TYR A N 1
ATOM 1605 C CA . TYR A 1 204 ? -17.456 1.458 10.407 1.00 63.16 204 TYR A CA 1
ATOM 1606 C C . TYR A 1 204 ? -18.600 0.797 11.197 1.00 63.16 204 TYR A C 1
ATOM 1608 O O . TYR A 1 204 ? -18.584 0.761 12.435 1.00 63.16 204 TYR A O 1
ATOM 1616 N N . ARG A 1 205 ? -19.589 0.220 10.496 1.00 66.06 205 ARG A N 1
ATOM 1617 C CA . ARG A 1 205 ? -20.691 -0.524 11.131 1.00 66.06 205 ARG A CA 1
ATOM 1618 C C . ARG A 1 205 ? -20.218 -1.824 11.789 1.00 66.06 205 ARG A C 1
ATOM 1620 O O . ARG A 1 205 ? -20.682 -2.134 12.889 1.00 66.06 205 ARG A O 1
ATOM 1627 N N . LEU A 1 206 ? -19.304 -2.565 11.162 1.00 59.91 206 LEU A N 1
ATOM 1628 C CA . LEU A 1 206 ? -18.727 -3.798 11.712 1.00 59.91 206 LEU A CA 1
ATOM 1629 C C . LEU A 1 206 ? -17.919 -3.520 12.989 1.00 59.91 206 LEU A C 1
ATOM 1631 O O . LEU A 1 206 ? -18.126 -4.182 14.010 1.00 59.91 206 LEU A O 1
ATOM 1635 N N . ASN A 1 207 ? -17.097 -2.470 12.981 1.00 58.22 207 ASN A N 1
ATOM 1636 C CA . ASN A 1 207 ? -16.332 -2.025 14.144 1.00 58.22 207 ASN A CA 1
ATOM 1637 C C . ASN A 1 207 ? -17.241 -1.625 15.312 1.00 58.22 207 ASN A C 1
ATOM 1639 O O . ASN A 1 207 ? -16.929 -1.931 16.462 1.00 58.22 207 ASN A O 1
ATOM 1643 N N . ARG A 1 208 ? -18.426 -1.048 15.070 1.00 60.12 208 ARG A N 1
ATOM 1644 C CA . ARG A 1 208 ? -19.403 -0.798 16.149 1.00 60.12 208 ARG A CA 1
ATOM 1645 C C . ARG A 1 208 ? -19.934 -2.078 16.818 1.00 60.12 208 ARG A C 1
ATOM 1647 O O . ARG A 1 208 ? -20.161 -2.046 18.023 1.00 60.12 208 ARG A O 1
ATOM 1654 N N . LYS A 1 209 ? -20.097 -3.195 16.096 1.00 52.19 209 LYS A N 1
ATOM 1655 C CA . LYS A 1 209 ? -20.696 -4.452 16.617 1.00 52.19 209 LYS A CA 1
ATOM 1656 C C . LYS A 1 209 ? -19.691 -5.447 17.229 1.00 52.19 209 LYS A C 1
ATOM 1658 O O . LYS A 1 209 ? -20.063 -6.245 18.078 1.00 52.19 209 LYS A O 1
ATOM 1663 N N . VAL A 1 210 ? -18.418 -5.298 16.873 1.00 47.72 210 VAL A N 1
ATOM 1664 C CA . VAL A 1 210 ? -17.156 -5.865 17.399 1.00 47.72 210 VAL A CA 1
ATOM 1665 C C . VAL A 1 210 ? -16.970 -6.398 18.852 1.00 47.72 210 VAL A C 1
ATOM 1667 O O . VAL A 1 210 ? -15.948 -6.008 19.401 1.00 47.72 210 VAL A O 1
ATOM 1670 N N . MET A 1 211 ? -17.875 -7.075 19.588 1.00 37.41 211 MET A N 1
ATOM 1671 C CA . MET A 1 211 ? -17.625 -7.439 21.019 1.00 37.41 211 MET A CA 1
ATOM 1672 C C . MET A 1 211 ? -16.268 -8.138 21.236 1.00 37.41 211 MET A C 1
ATOM 1674 O O . MET A 1 211 ? -15.884 -9.006 20.455 1.00 37.41 211 MET A O 1
ATOM 1678 N N . VAL A 1 212 ? -15.542 -7.694 22.271 1.00 38.00 212 VAL A N 1
ATOM 1679 C CA . VAL A 1 212 ? -14.313 -8.341 22.750 1.00 38.00 212 VAL A CA 1
ATOM 1680 C C . VAL A 1 212 ? -14.732 -9.725 23.235 1.00 38.00 212 VAL A C 1
ATOM 1682 O O . VAL A 1 212 ? -15.641 -9.809 24.059 1.00 38.00 212 VAL A O 1
ATOM 1685 N N . VAL A 1 213 ? -14.140 -10.775 22.673 1.00 35.25 213 VAL A N 1
ATOM 1686 C CA . VAL A 1 213 ? -14.132 -12.101 23.300 1.00 35.25 213 VAL A CA 1
ATOM 1687 C C . VAL A 1 213 ? -12.817 -12.207 24.045 1.00 35.25 213 VAL A C 1
ATOM 1689 O O . VAL A 1 213 ? -11.792 -11.873 23.406 1.00 35.25 213 VAL A O 1
#

pLDDT: mean 75.05, std 13.14, range [35.25, 94.06]

Secondary structure (DSSP, 8-state):
--HHHHHHHHHHHHHHHHHHHHHHHHHHHHHHHHHHHTTTSTTHHHHHHHHHHHHHHHHHHHHHHHHHHHTTTTHHHHHHTTT--HHHHHHHHHHHHHHHHHHHHHHHHHHHHHTT-THHHHHHHHHHHHHHHHHHHHHHHHHHTTTS-HHHHHHHHHHHHHHHHHHHHHHHTT--SS---TTHHHHHHHHHHHHHHHHHHHHHHHHHH----

Foldseek 3Di:
DPPLLVVLLVVLLVLLVVLLVVLVVVLVVQLVVQLVVCPPPPPSVVVSLVCSLLVLLLSLLLSLLLVLLCLLPPSVVVSVVVVDDLVSSLVSLVSSLCSNLVSSLVVSCVSCVVVVNNVSNLLSVLSSLSSLLSNLVSNVNSLVPVPDDPPVSSVVSNVVSSVVSVVSSVVVVPDDPDPDPPCVSVVVSVVSNVSSVVSSVVSSVSSVVSDDD

Sequence (213 aa):
MSELSKRTAKYYFVQGIKLFLVMLLGIVIFGAVWTNIYLGEVDITDKVLYRILSFGGVFMIMMNMMYSMYSPGWYDNMVLSMGARRKDIFFGDFIKQITFIICNMLLYSTMALAVHKSEHIKRILICGVFALLMGAVGIIVGHIIKKYGRTTFIVISVVCSATFGLIMCEVANGIHLFGLGENKENVISIAAVLLFVFMEYVIYRLNRKVMVV

Radius of gyration: 18.31 Å; chains: 1; bounding box: 46×36×51 Å